Protein AF-A0A8B8J747-F1 (afdb_monomer)

InterPro domains:
  IPR001841 Zinc finger, RING-type [PF13639] (124-167)
  IPR001841 Zinc finger, RING-type [PS50089] (125-168)
  IPR001841 Zinc finger, RING-type [SM00184] (125-167)
  IPR008913 Zinc finger, CHY-type [PS51266] (12-87)
  IPR013083 Zinc finger, RING/FYVE/PHD-type [G3DSA:3.30.40.10] (110-198)
  IPR017921 Zinc finger, CTCHY-type [PS51270] (60-124)
  IPR037275 Zinc finger, CTCHY-type superfamily [SSF161245] (61-118)
  IPR039512 RCHY1, zinc-ribbon [PF14599] (173-230)

Structure (mmCIF, N/CA/C/O backbone):
data_AF-A0A8B8J747-F1
#
_entry.id   AF-A0A8B8J747-F1
#
loop_
_atom_site.group_PDB
_atom_site.id
_atom_site.type_symbol
_atom_site.label_atom_id
_atom_site.label_alt_id
_atom_site.label_comp_id
_atom_site.label_asym_id
_atom_site.label_entity_id
_atom_site.label_seq_id
_atom_site.pdbx_PDB_ins_code
_atom_site.Cartn_x
_atom_site.Cartn_y
_atom_site.Cartn_z
_atom_site.occupancy
_atom_site.B_iso_or_equiv
_atom_site.auth_seq_id
_atom_site.auth_comp_id
_atom_site.auth_asym_id
_atom_site.auth_atom_id
_atom_site.pdbx_PDB_model_num
ATOM 1 N N . MET A 1 1 ? 5.519 -61.051 23.633 1.00 41.22 1 MET A N 1
ATOM 2 C CA . MET A 1 1 ? 4.384 -60.714 22.748 1.00 41.22 1 MET A CA 1
ATOM 3 C C . MET A 1 1 ? 3.162 -60.606 23.636 1.00 41.22 1 MET A C 1
ATOM 5 O O . MET A 1 1 ? 2.475 -61.593 23.843 1.00 41.22 1 MET A O 1
ATOM 9 N N . GLU A 1 2 ? 2.974 -59.443 24.250 1.00 31.00 2 GLU A N 1
ATOM 10 C CA . GLU A 1 2 ? 1.819 -59.172 25.105 1.00 31.00 2 GLU A CA 1
ATOM 11 C C . GLU A 1 2 ? 0.837 -58.297 24.330 1.00 31.00 2 GLU A C 1
ATOM 13 O O . GLU A 1 2 ? 1.184 -57.250 23.778 1.00 31.00 2 GLU A O 1
ATOM 18 N N . SER A 1 3 ? -0.382 -58.812 24.234 1.00 34.06 3 SER A N 1
ATOM 19 C CA . SER A 1 3 ? -1.549 -58.236 23.587 1.00 34.06 3 SER A CA 1
ATOM 20 C C . SER A 1 3 ? -1.959 -56.934 24.275 1.00 34.06 3 SER A C 1
ATOM 22 O O . SER A 1 3 ? -2.553 -56.944 25.351 1.00 34.06 3 SER A O 1
ATOM 24 N N . SER A 1 4 ? -1.669 -55.805 23.632 1.00 38.34 4 SER A N 1
ATOM 25 C CA . SER A 1 4 ? -2.255 -54.509 23.973 1.00 38.34 4 SER A CA 1
ATOM 26 C C . SER A 1 4 ? -3.619 -54.401 23.301 1.00 38.34 4 SER A C 1
ATOM 28 O O . SER A 1 4 ? -3.717 -54.050 22.129 1.00 38.34 4 SER A O 1
ATOM 30 N N . GLY A 1 5 ? -4.673 -54.732 24.033 1.00 46.22 5 GLY A N 1
ATOM 31 C CA . GLY A 1 5 ? -6.036 -54.655 23.532 1.00 46.22 5 GLY A CA 1
ATOM 32 C C . GLY A 1 5 ? -7.014 -54.568 24.681 1.00 46.22 5 GLY A C 1
ATOM 33 O O . GLY A 1 5 ? -7.664 -55.556 24.961 1.00 46.22 5 GLY A O 1
ATOM 34 N N . ASP A 1 6 ? -7.032 -53.421 25.366 1.00 49.34 6 ASP A N 1
ATOM 35 C CA . ASP A 1 6 ? -8.206 -52.876 26.062 1.00 49.34 6 ASP A CA 1
ATOM 36 C C . ASP A 1 6 ? -7.851 -51.536 26.720 1.00 49.34 6 ASP A C 1
ATOM 38 O O . ASP A 1 6 ? -7.514 -51.446 27.898 1.00 49.34 6 ASP A O 1
ATOM 42 N N . ASN A 1 7 ? -7.922 -50.444 25.952 1.00 46.81 7 ASN A N 1
ATOM 43 C CA . ASN A 1 7 ? -8.072 -49.114 26.554 1.00 46.81 7 ASN A CA 1
ATOM 44 C C . ASN A 1 7 ? -8.886 -48.148 25.679 1.00 46.81 7 ASN A C 1
ATOM 46 O O . ASN A 1 7 ? -8.596 -46.958 25.567 1.00 46.81 7 ASN A O 1
ATOM 50 N N . ALA A 1 8 ? -9.951 -48.655 25.054 1.00 45.16 8 ALA A N 1
ATOM 51 C CA . ALA A 1 8 ? -10.903 -47.852 24.284 1.00 45.16 8 ALA A CA 1
ATOM 52 C C . ALA A 1 8 ? -11.984 -47.188 25.169 1.00 45.16 8 ALA A C 1
ATOM 54 O O . ALA A 1 8 ? -13.140 -47.075 24.764 1.00 45.16 8 ALA A O 1
ATOM 55 N N . ARG A 1 9 ? -11.644 -46.752 26.395 1.00 48.19 9 ARG A N 1
ATOM 56 C CA . ARG A 1 9 ? -12.591 -46.079 27.316 1.00 48.19 9 ARG A CA 1
ATOM 57 C C . ARG A 1 9 ? -12.056 -44.837 28.045 1.00 48.19 9 ARG A C 1
ATOM 59 O O . ARG A 1 9 ? -12.714 -44.351 28.957 1.00 48.19 9 ARG A O 1
ATOM 66 N N . LEU A 1 10 ? -10.941 -44.244 27.607 1.00 48.09 10 LEU A N 1
ATOM 67 C CA . LEU A 1 10 ? -10.400 -43.002 28.202 1.00 48.09 10 LEU A CA 1
ATOM 68 C C . LEU A 1 10 ? -10.418 -41.773 27.265 1.00 48.09 10 LEU A C 1
ATOM 70 O O . LEU A 1 10 ? -9.694 -40.806 27.486 1.00 48.09 10 LEU A O 1
ATOM 74 N N . GLY A 1 11 ? -11.265 -41.773 26.227 1.00 42.94 11 GLY A N 1
ATOM 75 C CA . GLY A 1 11 ? -11.305 -40.706 25.210 1.00 42.94 11 GLY A CA 1
ATOM 76 C C . GLY A 1 11 ? -12.493 -39.732 25.249 1.00 42.94 11 GLY A C 1
ATOM 77 O O . GLY A 1 11 ? -12.445 -38.703 24.578 1.00 42.94 11 GLY A O 1
ATOM 78 N N . PHE A 1 12 ? -13.556 -39.995 26.017 1.00 43.12 12 PHE A N 1
ATOM 79 C CA . PHE A 1 12 ? -14.769 -39.155 26.035 1.00 43.12 12 PHE A CA 1
ATOM 80 C C . PHE A 1 12 ? -14.624 -37.943 26.975 1.00 43.12 12 PHE A C 1
ATOM 82 O O . PHE A 1 12 ? -15.318 -37.811 27.986 1.00 43.12 12 PHE A O 1
ATOM 89 N N . GLY A 1 13 ? -13.691 -37.032 26.685 1.00 46.56 13 GLY A N 1
ATOM 90 C CA . GLY A 1 13 ? -13.547 -35.864 27.557 1.00 46.56 13 GLY A CA 1
ATOM 91 C C . GLY A 1 13 ? -12.418 -34.875 27.316 1.00 46.56 13 GLY A C 1
ATOM 92 O O . GLY A 1 13 ? -12.138 -34.115 28.239 1.00 46.56 13 GLY A O 1
ATOM 93 N N . LYS A 1 14 ? -11.773 -34.813 26.144 1.00 52.28 14 LYS A N 1
ATOM 94 C CA . LYS A 1 14 ? -10.901 -33.662 25.841 1.00 52.28 14 LYS A CA 1
ATOM 95 C C . LYS A 1 14 ? -11.772 -32.427 25.566 1.00 52.28 14 LYS A C 1
ATOM 97 O O . LYS A 1 14 ? -12.368 -32.271 24.508 1.00 52.28 14 LYS A O 1
ATOM 102 N N . MET A 1 15 ? -11.907 -31.619 26.616 1.00 48.44 15 MET A N 1
ATOM 103 C CA . MET A 1 15 ? -12.781 -30.459 26.775 1.00 48.44 15 MET A CA 1
ATOM 104 C C . MET A 1 15 ? -12.374 -29.287 25.870 1.00 48.44 15 MET A C 1
ATOM 106 O O . MET A 1 15 ? -11.385 -28.619 26.144 1.00 48.44 15 MET A O 1
ATOM 110 N N . GLY A 1 16 ? -13.195 -28.980 24.863 1.00 55.09 16 GLY A N 1
ATOM 111 C CA . GLY A 1 16 ? -13.173 -27.693 24.148 1.00 55.09 16 GLY A CA 1
ATOM 112 C C . GLY A 1 16 ? -14.021 -26.593 24.807 1.00 55.09 16 GLY A C 1
ATOM 113 O O . GLY A 1 16 ? -14.178 -25.520 24.237 1.00 55.09 16 GLY A O 1
ATOM 114 N N . TYR A 1 17 ? -14.602 -26.847 25.987 1.00 62.97 17 TYR A N 1
ATOM 115 C CA . TYR A 1 17 ? -15.554 -25.939 26.632 1.00 62.97 17 TYR A CA 1
ATOM 116 C C . TYR A 1 17 ? -15.221 -25.743 28.118 1.00 62.97 17 TYR A C 1
ATOM 118 O O . TYR A 1 17 ? -15.004 -26.707 28.856 1.00 62.97 17 TYR A O 1
ATOM 126 N N . GLY A 1 18 ? -15.142 -24.473 28.523 1.00 72.62 18 GLY A N 1
ATOM 127 C CA . GLY A 1 18 ? -14.720 -23.990 29.839 1.00 72.62 18 GLY A CA 1
ATOM 128 C C . GLY A 1 18 ? -14.146 -22.570 29.737 1.00 72.62 18 GLY A C 1
ATOM 129 O O . GLY A 1 18 ? -14.212 -21.943 28.683 1.00 72.62 18 GLY A O 1
ATOM 130 N N . CYS A 1 19 ? -13.588 -22.051 30.827 1.00 86.44 19 CYS A N 1
ATOM 131 C CA . CYS A 1 19 ? -12.777 -20.827 30.837 1.00 86.44 19 CYS A CA 1
ATOM 132 C C . CYS A 1 19 ? -11.633 -20.982 31.848 1.00 86.44 19 CYS A C 1
ATOM 134 O O . CYS A 1 19 ? -11.619 -21.949 32.613 1.00 86.44 19 CYS A O 1
ATOM 136 N N . ASN A 1 20 ? -10.716 -20.015 31.904 1.00 87.19 20 ASN A N 1
ATOM 137 C CA . ASN A 1 20 ? -9.591 -20.038 32.848 1.00 87.19 20 ASN A CA 1
ATOM 138 C C . ASN A 1 20 ? -10.037 -20.009 34.323 1.00 87.19 20 ASN A C 1
ATOM 140 O O . ASN A 1 20 ? -9.296 -20.447 35.195 1.00 87.19 20 ASN A O 1
ATOM 144 N N . HIS A 1 21 ? -11.264 -19.562 34.604 1.00 87.50 21 HIS A N 1
ATOM 145 C CA . HIS A 1 21 ? -11.833 -19.550 35.953 1.00 87.50 21 HIS A CA 1
ATOM 146 C C . HIS A 1 21 ? -12.385 -20.903 36.393 1.00 87.50 21 HIS A C 1
ATOM 148 O O . HIS A 1 21 ? -12.254 -21.292 37.550 1.00 87.50 21 HIS A O 1
ATOM 154 N N . TYR A 1 22 ? -13.073 -21.601 35.486 1.00 87.06 22 TYR A N 1
ATOM 155 C CA . TYR A 1 22 ? -13.778 -22.833 35.808 1.00 87.06 22 TYR A CA 1
ATOM 156 C C . TYR A 1 22 ? -13.850 -23.771 34.604 1.00 87.06 22 TYR A C 1
ATOM 158 O O . TYR A 1 22 ? -14.257 -23.388 33.503 1.00 87.06 22 TYR A O 1
ATOM 166 N N . ARG A 1 23 ? -13.570 -25.049 34.860 1.00 85.06 23 ARG A N 1
ATOM 167 C CA . ARG A 1 23 ? -13.729 -26.146 33.902 1.00 85.06 23 ARG A CA 1
ATOM 168 C C . ARG A 1 23 ? -15.158 -26.690 33.964 1.00 85.06 23 ARG A C 1
ATOM 170 O O . ARG A 1 23 ? -15.461 -27.552 34.781 1.00 85.06 23 ARG A O 1
ATOM 177 N N . ARG A 1 24 ? -16.048 -26.156 33.123 1.00 81.81 24 ARG A N 1
ATOM 178 C CA . ARG A 1 24 ? -17.482 -26.505 33.070 1.00 81.81 24 ARG A CA 1
ATOM 179 C C . ARG A 1 24 ? -17.906 -26.788 31.632 1.00 81.81 24 ARG A C 1
ATOM 181 O O . ARG A 1 24 ? -17.380 -26.170 30.715 1.00 81.81 24 ARG A O 1
ATOM 188 N N . ARG A 1 25 ? -18.907 -27.653 31.444 1.00 83.19 25 ARG A N 1
ATOM 189 C CA . ARG A 1 25 ? -19.496 -27.963 30.124 1.00 83.19 25 ARG A CA 1
ATOM 190 C C . ARG A 1 25 ? -20.770 -27.162 29.810 1.00 83.19 25 ARG A C 1
ATOM 192 O O . ARG A 1 25 ? -21.440 -27.451 28.829 1.00 83.19 25 ARG A O 1
ATOM 199 N N . CYS A 1 26 ? -21.112 -26.171 30.632 1.00 82.69 26 CYS A N 1
ATOM 200 C CA . CYS A 1 26 ? -22.270 -25.301 30.440 1.00 82.69 26 CYS A CA 1
ATOM 201 C C . CYS A 1 26 ? -21.865 -23.824 30.523 1.00 82.69 26 CYS A C 1
ATOM 203 O O . CYS A 1 26 ? -20.910 -23.469 31.218 1.00 82.69 26 CYS A O 1
ATOM 205 N N . LYS A 1 27 ? -22.605 -22.971 29.809 1.00 89.94 27 LYS A N 1
ATOM 206 C CA . LYS A 1 27 ? -22.570 -21.514 29.968 1.00 89.94 27 LYS A CA 1
ATOM 207 C C . LYS A 1 27 ? -23.713 -21.095 30.895 1.00 89.94 27 LYS A C 1
ATOM 209 O O . LYS A 1 27 ? -24.731 -21.780 30.966 1.00 89.94 27 LYS A O 1
ATOM 214 N N . ILE A 1 28 ? -23.543 -19.988 31.603 1.00 91.31 28 ILE A N 1
ATOM 215 C CA . ILE A 1 28 ? -24.584 -19.393 32.442 1.00 91.31 28 ILE A CA 1
ATOM 216 C C . ILE A 1 28 ? -25.263 -18.253 31.685 1.00 91.31 28 ILE A C 1
ATOM 218 O O . ILE A 1 28 ? -24.607 -17.549 30.919 1.00 91.31 28 ILE A O 1
ATOM 222 N N . ARG A 1 29 ? -26.556 -18.047 31.930 1.00 93.12 29 ARG A N 1
ATOM 223 C CA . ARG A 1 29 ? -27.262 -16.829 31.528 1.00 93.12 29 ARG A CA 1
ATOM 224 C C . ARG A 1 29 ? -27.218 -15.853 32.697 1.00 93.12 29 ARG A C 1
ATOM 226 O O . ARG A 1 29 ? -27.670 -16.199 33.787 1.00 93.12 29 ARG A O 1
ATOM 233 N N . ALA A 1 30 ? -26.611 -14.689 32.507 1.00 89.81 30 ALA A N 1
ATOM 234 C CA . ALA A 1 30 ? -26.467 -13.700 33.566 1.00 89.81 30 ALA A CA 1
ATOM 235 C C . ALA A 1 30 ? -27.828 -13.031 33.843 1.00 89.81 30 ALA A C 1
ATOM 237 O O . ALA A 1 30 ? -28.401 -12.458 32.920 1.00 89.81 30 ALA A O 1
ATOM 238 N N . PRO A 1 31 ? -28.366 -13.062 35.078 1.00 88.56 31 PRO A N 1
ATOM 239 C CA . PRO A 1 31 ? -29.691 -12.501 35.363 1.00 88.56 31 PRO A CA 1
ATOM 240 C C . PRO A 1 31 ? -29.797 -10.985 35.150 1.00 88.56 31 PRO A C 1
ATOM 242 O O . PRO A 1 31 ? -30.880 -10.479 34.892 1.00 88.56 31 PRO A O 1
ATOM 245 N N . CYS A 1 32 ? -28.684 -10.257 35.266 1.00 82.88 32 CYS A N 1
ATOM 246 C CA . CYS A 1 32 ? -28.645 -8.796 35.173 1.00 82.88 32 CYS A CA 1
ATOM 247 C C . CYS A 1 32 ? -28.778 -8.252 33.743 1.00 82.88 32 CYS A C 1
ATOM 249 O O . CYS A 1 32 ? -29.327 -7.172 33.563 1.00 82.88 32 CYS A O 1
ATOM 251 N N . CYS A 1 33 ? -28.276 -8.969 32.737 1.00 84.94 33 CYS A N 1
ATOM 252 C CA . CYS A 1 33 ? -28.269 -8.527 31.334 1.00 84.94 33 CYS A CA 1
ATOM 253 C C . CYS A 1 33 ? -28.855 -9.563 30.369 1.00 84.94 33 CYS A C 1
ATOM 255 O O . CYS A 1 33 ? -29.003 -9.288 29.186 1.00 84.94 33 CYS A O 1
ATOM 257 N N . ASN A 1 34 ? -29.213 -10.748 30.871 1.00 87.00 34 ASN A N 1
ATOM 258 C CA . ASN A 1 34 ? -29.811 -11.853 30.124 1.00 87.00 34 ASN A CA 1
ATOM 259 C C . ASN A 1 34 ? -28.901 -12.501 29.056 1.00 87.00 34 ASN A C 1
ATOM 261 O O . ASN A 1 34 ? -29.354 -13.388 28.325 1.00 87.00 34 ASN A O 1
ATOM 265 N N . GLU A 1 35 ? -27.628 -12.100 29.018 1.00 89.06 35 GLU A N 1
ATOM 266 C CA . GLU A 1 35 ? -26.575 -12.568 28.110 1.00 89.06 35 GLU A CA 1
ATOM 267 C C . GLU A 1 35 ? -25.896 -13.863 28.598 1.00 89.06 35 GLU A C 1
ATOM 269 O O . GLU A 1 35 ? -25.944 -14.214 29.783 1.00 89.06 35 GLU A O 1
ATOM 274 N N . ILE A 1 36 ? -25.246 -14.597 27.684 1.00 91.69 36 ILE A N 1
ATOM 275 C CA . ILE A 1 36 ? -24.681 -15.934 27.949 1.00 91.69 36 ILE A CA 1
ATOM 276 C C . ILE A 1 36 ? -23.151 -15.891 28.094 1.00 91.69 36 ILE A C 1
ATOM 278 O O . ILE A 1 36 ? -22.433 -15.604 27.139 1.00 91.69 36 ILE A O 1
ATOM 282 N N . PHE A 1 37 ? -22.634 -16.319 29.251 1.00 90.31 37 PHE A N 1
ATOM 283 C CA . PHE A 1 37 ? -21.198 -16.315 29.568 1.00 90.31 37 PHE A CA 1
ATOM 284 C C . PHE A 1 37 ? -20.680 -17.674 30.057 1.00 90.31 37 PHE A C 1
ATOM 286 O O . PHE A 1 37 ? -21.430 -18.439 30.661 1.00 90.31 37 PHE A O 1
ATOM 293 N N . PRO A 1 38 ? -19.381 -17.995 29.886 1.00 92.12 38 PRO A N 1
ATOM 294 C CA . PRO A 1 38 ? -18.797 -19.229 30.426 1.00 92.12 38 PRO A CA 1
ATOM 295 C C . PRO A 1 38 ? -18.916 -19.354 31.955 1.00 92.12 38 PRO A C 1
ATOM 297 O O . PRO A 1 38 ? -19.059 -20.453 32.488 1.00 92.12 38 PRO A O 1
ATOM 300 N N . CYS A 1 39 ? -18.849 -18.232 32.677 1.00 91.69 39 CYS A N 1
ATOM 301 C CA . CYS A 1 39 ? -19.064 -18.165 34.120 1.00 91.69 39 CYS A CA 1
ATOM 302 C C . CYS A 1 39 ? -19.322 -16.724 34.585 1.00 91.69 39 CYS A C 1
ATOM 304 O O . CYS A 1 39 ? -19.193 -15.783 33.803 1.00 91.69 39 CYS A O 1
ATOM 306 N N . ARG A 1 40 ? -19.614 -16.547 35.882 1.00 89.94 40 ARG A N 1
ATOM 307 C CA . ARG A 1 40 ? -19.852 -15.224 36.488 1.00 89.94 40 ARG A CA 1
ATOM 308 C C . ARG A 1 40 ? -18.633 -14.295 36.439 1.00 89.94 40 ARG A C 1
ATOM 310 O O . ARG A 1 40 ? -18.802 -13.090 36.356 1.00 89.94 40 ARG A O 1
ATOM 317 N N . LEU A 1 41 ? -17.417 -14.847 36.508 1.00 89.06 41 LEU A N 1
ATOM 318 C CA . LEU A 1 41 ? -16.187 -14.051 36.475 1.00 89.06 41 LEU A CA 1
ATOM 319 C C . LEU A 1 41 ? -15.937 -13.525 35.060 1.00 89.06 41 LEU A C 1
ATOM 321 O O . LEU A 1 41 ? -15.750 -12.331 34.896 1.00 89.06 41 LEU A O 1
ATOM 325 N N . CYS A 1 42 ? -16.105 -14.374 34.040 1.00 87.94 42 CYS A N 1
ATOM 326 C CA . CYS A 1 42 ? -16.077 -13.941 32.641 1.00 87.94 42 CYS A CA 1
ATOM 327 C C . CYS A 1 42 ? -17.168 -12.908 32.322 1.00 87.94 42 CYS A C 1
ATOM 329 O O . CYS A 1 42 ? -16.909 -11.983 31.562 1.00 87.94 42 CYS A O 1
ATOM 331 N N . HIS A 1 43 ? -18.372 -13.051 32.897 1.00 87.88 43 HIS A N 1
ATOM 332 C CA . HIS A 1 43 ? -19.405 -12.015 32.810 1.00 87.88 43 HIS A CA 1
ATOM 333 C C . HIS A 1 43 ? -18.874 -10.696 33.380 1.00 87.88 43 HIS A C 1
ATOM 335 O O . HIS A 1 43 ? -18.791 -9.717 32.650 1.00 87.88 43 HIS A O 1
ATOM 341 N N . ASN A 1 44 ? -18.425 -10.688 34.636 1.00 83.56 44 ASN A N 1
ATOM 342 C CA . ASN A 1 44 ? -17.958 -9.467 35.291 1.00 83.56 44 ASN A CA 1
ATOM 343 C C . ASN A 1 44 ? -16.783 -8.812 34.553 1.00 83.56 44 ASN A C 1
ATOM 345 O O . ASN A 1 44 ? -16.777 -7.601 34.392 1.00 83.56 44 ASN A O 1
ATOM 349 N N . GLU A 1 45 ? -15.821 -9.592 34.064 1.00 82.94 45 GLU A N 1
ATOM 350 C CA . GLU A 1 45 ? -14.703 -9.087 33.256 1.00 82.94 45 GLU A CA 1
ATOM 351 C C . GLU A 1 45 ? -15.163 -8.450 31.945 1.00 82.94 45 GLU A C 1
ATOM 353 O O . GLU A 1 45 ? -14.575 -7.472 31.488 1.00 82.94 45 GLU A O 1
ATOM 358 N N . SER A 1 46 ? -16.204 -9.004 31.321 1.00 75.56 46 SER A N 1
ATOM 359 C CA . SER A 1 46 ? -16.767 -8.445 30.093 1.00 75.56 46 SER A CA 1
ATOM 360 C C . SER A 1 46 ? -17.611 -7.195 30.346 1.00 75.56 46 SER A C 1
ATOM 362 O O . SER A 1 46 ? -17.572 -6.276 29.536 1.00 75.56 46 SER A O 1
ATOM 364 N N . THR A 1 47 ? -18.326 -7.129 31.474 1.00 73.06 47 THR A N 1
ATOM 365 C CA . THR A 1 47 ? -19.233 -6.023 31.813 1.00 73.06 47 THR A CA 1
ATOM 366 C C . THR A 1 47 ? -18.566 -4.901 32.599 1.00 73.06 47 THR A C 1
ATOM 368 O O . THR A 1 47 ? -19.134 -3.822 32.708 1.00 73.06 47 THR A O 1
ATOM 371 N N . ALA A 1 48 ? -17.375 -5.128 33.157 1.00 72.94 48 ALA A N 1
ATOM 372 C CA . ALA A 1 48 ? -16.590 -4.085 33.819 1.00 72.94 48 ALA A CA 1
ATOM 373 C C . ALA A 1 48 ? -16.005 -3.065 32.827 1.00 72.94 48 ALA A C 1
ATOM 375 O O . ALA A 1 48 ? -15.524 -2.014 33.240 1.00 72.94 48 ALA A O 1
ATOM 376 N N . VAL A 1 49 ? -16.027 -3.371 31.527 1.00 83.69 49 VAL A N 1
ATOM 377 C CA . VAL A 1 49 ? -15.520 -2.487 30.478 1.00 83.69 49 VAL A CA 1
ATOM 378 C C . VAL A 1 49 ? -16.673 -1.629 29.966 1.00 83.69 49 VAL A C 1
ATOM 380 O O . VAL A 1 49 ? -17.542 -2.109 29.242 1.00 83.69 49 VAL A O 1
ATOM 383 N N . ALA A 1 50 ? -16.673 -0.355 30.339 1.00 86.81 50 ALA A N 1
ATOM 384 C CA . ALA A 1 50 ? -17.656 0.628 29.909 1.00 86.81 50 ALA A CA 1
ATOM 385 C C . ALA A 1 50 ? -16.999 2.007 29.813 1.00 86.81 50 ALA A C 1
ATOM 387 O O . ALA A 1 50 ? -16.055 2.296 30.545 1.00 86.81 50 ALA A O 1
ATOM 388 N N . GLN A 1 51 ? -17.530 2.871 28.944 1.00 91.88 51 GLN A N 1
ATOM 389 C CA . GLN A 1 51 ? -17.059 4.253 28.814 1.00 91.88 51 GLN A CA 1
ATOM 390 C C . GLN A 1 51 ? -17.228 5.046 30.114 1.00 91.88 51 GLN A C 1
ATOM 392 O O . GLN A 1 51 ? -16.373 5.848 30.465 1.00 91.88 51 GLN A O 1
ATOM 397 N N . VAL A 1 52 ? -18.320 4.811 30.839 1.00 90.88 52 VAL A N 1
ATOM 398 C CA . VAL A 1 52 ? -18.619 5.485 32.103 1.00 90.88 52 VAL A CA 1
ATOM 399 C C . VAL A 1 52 ? -18.629 4.454 33.222 1.00 90.88 52 VAL A C 1
ATOM 401 O O . VAL A 1 52 ? -19.294 3.422 33.124 1.00 90.88 52 VAL A O 1
ATOM 404 N N . CYS A 1 53 ? -17.895 4.735 34.297 1.00 86.56 53 CYS A N 1
ATOM 405 C CA . CYS A 1 53 ? -17.845 3.868 35.466 1.00 86.56 53 CYS A CA 1
ATOM 406 C C . CYS A 1 53 ? -19.217 3.809 36.150 1.00 86.56 53 CYS A C 1
ATOM 408 O O . CYS A 1 53 ? -19.726 4.826 36.615 1.00 86.56 53 CYS A O 1
ATOM 410 N N . SER A 1 54 ? -19.791 2.615 36.299 1.00 84.69 54 SER A N 1
ATOM 411 C CA . SER A 1 54 ? -21.099 2.436 36.945 1.00 84.69 54 SER A CA 1
ATOM 412 C C . SER A 1 54 ? -21.100 2.732 38.450 1.00 84.69 54 SER A C 1
ATOM 414 O O . SER A 1 54 ? -22.165 2.923 39.024 1.00 84.69 54 SER A O 1
ATOM 416 N N . ASN A 1 55 ? -19.929 2.739 39.100 1.00 82.62 55 ASN A N 1
ATOM 417 C CA . ASN A 1 55 ? -19.803 2.999 40.537 1.00 82.62 55 ASN A CA 1
ATOM 418 C C . ASN A 1 55 ? -19.660 4.495 40.865 1.00 82.62 55 ASN A C 1
ATOM 420 O O . ASN A 1 55 ? -20.269 4.971 41.814 1.00 82.62 55 ASN A O 1
ATOM 424 N N . CYS A 1 56 ? -18.848 5.239 40.103 1.00 90.88 56 CYS A N 1
ATOM 425 C CA . CYS A 1 56 ? -18.553 6.650 40.392 1.00 90.88 56 CYS A CA 1
ATOM 426 C C . CYS A 1 56 ? -18.978 7.637 39.294 1.00 90.88 56 CYS A C 1
ATOM 428 O O . CYS A 1 56 ? -18.795 8.836 39.467 1.00 90.88 56 CYS A O 1
ATOM 430 N N . GLY A 1 57 ? -19.514 7.168 38.164 1.00 88.19 57 GLY A N 1
ATOM 431 C CA . GLY A 1 57 ? -19.984 8.022 37.068 1.00 88.19 57 GLY A CA 1
ATOM 432 C C . GLY A 1 57 ? -18.882 8.707 36.253 1.00 88.19 57 GLY A C 1
ATOM 433 O O . GLY A 1 57 ? -19.190 9.491 35.360 1.00 88.19 57 GLY A O 1
ATOM 434 N N . VAL A 1 58 ? -17.605 8.428 36.531 1.00 92.06 58 VAL A N 1
ATOM 435 C CA . VAL A 1 58 ? -16.475 9.011 35.792 1.00 92.06 58 VAL A CA 1
ATOM 436 C C . VAL A 1 58 ? -16.456 8.486 34.355 1.00 92.06 58 VAL A C 1
ATOM 438 O O . VAL A 1 58 ? -16.535 7.275 34.135 1.00 92.06 58 VAL A O 1
ATOM 441 N N . ASN A 1 59 ? -16.333 9.402 33.393 1.00 92.75 59 ASN A N 1
ATOM 442 C CA . ASN A 1 59 ? -16.080 9.088 31.990 1.00 92.75 59 ASN A CA 1
ATOM 443 C C . ASN A 1 59 ? -14.593 8.736 31.808 1.00 92.75 59 ASN A C 1
ATOM 445 O O . ASN A 1 59 ? -13.731 9.555 32.114 1.00 92.75 59 ASN A O 1
ATOM 449 N N . MET A 1 60 ? -14.312 7.517 31.349 1.00 93.19 60 MET A N 1
ATOM 450 C CA . MET A 1 60 ? -12.964 6.971 31.156 1.00 93.19 60 MET A CA 1
ATOM 451 C C . MET A 1 60 ? -12.330 7.369 29.817 1.00 93.19 60 MET A C 1
ATOM 453 O O . MET A 1 60 ? -11.158 7.077 29.597 1.00 93.19 60 MET A O 1
ATOM 457 N N . GLY A 1 61 ? -13.101 7.961 28.904 1.00 93.69 61 GLY A N 1
ATOM 458 C CA . GLY A 1 61 ? -12.614 8.396 27.600 1.00 93.69 61 GLY A CA 1
ATOM 459 C C . GLY A 1 61 ? -13.726 9.027 26.775 1.00 93.69 61 GLY A C 1
ATOM 460 O O . GLY A 1 61 ? -14.795 8.433 26.622 1.00 93.69 61 GLY A O 1
ATOM 461 N N . GLN A 1 62 ? -13.492 10.206 26.202 1.00 95.25 62 GLN A N 1
ATOM 462 C CA . GLN A 1 62 ? -14.458 10.833 25.283 1.00 95.25 62 GLN A CA 1
ATOM 463 C C . GLN A 1 62 ? -14.800 9.928 24.086 1.00 95.25 62 GLN A C 1
ATOM 465 O O . GLN A 1 62 ? -15.963 9.825 23.691 1.00 95.25 62 GLN A O 1
ATOM 470 N N . TYR A 1 63 ? -13.807 9.209 23.561 1.00 95.06 63 TYR A N 1
ATOM 471 C CA . TYR A 1 63 ? -13.979 8.092 22.643 1.00 95.06 63 TYR A CA 1
ATOM 472 C C . TYR A 1 63 ? -13.794 6.762 23.379 1.00 95.06 63 TYR A C 1
ATOM 474 O O . TYR A 1 63 ? -12.789 6.532 24.054 1.00 95.06 63 TYR A O 1
ATOM 482 N N . PHE A 1 64 ? -14.739 5.843 23.180 1.00 95.50 64 PHE A N 1
ATOM 483 C CA . PHE A 1 64 ? -14.652 4.472 23.664 1.00 95.50 64 PHE A CA 1
ATOM 484 C C . PHE A 1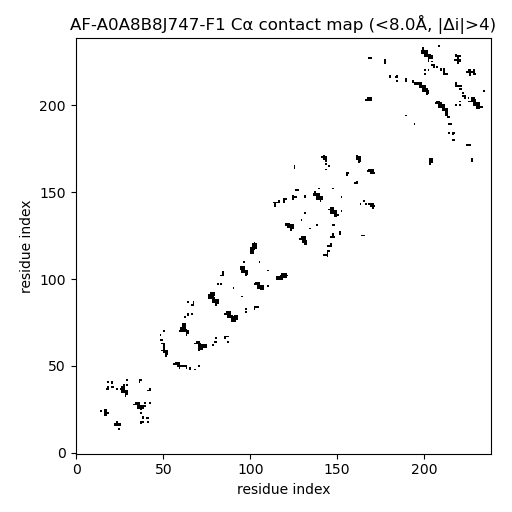 64 ? -14.993 3.483 22.554 1.00 95.50 64 PHE A C 1
ATOM 486 O O . PHE A 1 64 ? -16.051 3.552 21.928 1.00 95.50 64 PHE A O 1
ATOM 493 N N . CYS A 1 65 ? -14.115 2.504 22.347 1.00 94.56 65 CYS A N 1
ATOM 494 C CA . CYS A 1 65 ? -14.400 1.357 21.499 1.00 94.56 65 CYS A CA 1
ATOM 495 C C . CYS A 1 65 ? -14.609 0.108 22.355 1.00 94.56 65 CYS A C 1
ATOM 497 O O . CYS A 1 65 ? -13.645 -0.458 22.868 1.00 94.56 65 CYS A O 1
ATOM 499 N N . GLY A 1 66 ? -15.850 -0.380 22.436 1.00 90.50 66 GLY A N 1
ATOM 500 C CA . GLY A 1 66 ? -16.178 -1.605 23.175 1.00 90.50 66 GLY A CA 1
ATOM 501 C C . GLY A 1 66 ? -15.577 -2.884 22.583 1.00 90.50 66 GLY A C 1
ATOM 502 O O . GLY A 1 66 ? -15.282 -3.818 23.323 1.00 90.50 66 GLY A O 1
ATOM 503 N N . VAL A 1 67 ? -15.331 -2.914 21.267 1.00 90.88 67 VAL A N 1
ATOM 504 C CA . VAL A 1 67 ? -14.715 -4.070 20.590 1.00 90.88 67 VAL A CA 1
ATOM 505 C C . VAL A 1 67 ? -13.232 -4.180 20.950 1.00 90.88 67 VAL A C 1
ATOM 507 O O . VAL A 1 67 ? -12.774 -5.237 21.373 1.00 90.88 67 VAL A O 1
ATOM 510 N N . CYS A 1 68 ? -12.487 -3.077 20.832 1.00 92.00 68 CYS A N 1
ATOM 511 C CA . CYS A 1 68 ? -11.056 -3.033 21.150 1.00 92.00 68 CYS A CA 1
ATOM 512 C C . CYS A 1 68 ? -10.766 -2.789 22.638 1.00 92.00 68 CYS A C 1
ATOM 514 O O . CYS A 1 68 ? -9.611 -2.878 23.040 1.00 92.00 68 CYS A O 1
ATOM 516 N N . LYS A 1 69 ? -11.787 -2.456 23.440 1.00 91.94 69 LYS A N 1
ATOM 517 C CA . LYS A 1 69 ? -11.658 -2.013 24.840 1.00 91.94 69 LYS A CA 1
ATOM 518 C C . LYS A 1 69 ? -10.692 -0.828 24.981 1.00 91.94 69 LYS A C 1
ATOM 520 O O . LYS A 1 69 ? -9.857 -0.796 25.880 1.00 91.94 69 LYS A O 1
ATOM 525 N N . PHE A 1 70 ? -10.792 0.114 24.046 1.00 91.94 70 PHE A N 1
ATOM 526 C CA . PHE A 1 70 ? -9.889 1.255 23.909 1.00 91.94 70 PHE A CA 1
ATOM 527 C C . PHE A 1 70 ? -10.583 2.548 24.335 1.00 91.94 70 PHE A C 1
ATOM 529 O O . PHE A 1 70 ? -11.743 2.758 23.975 1.00 91.94 70 PHE A O 1
ATOM 536 N N . TYR A 1 71 ? -9.854 3.395 25.059 1.00 94.88 71 TYR A N 1
ATOM 537 C CA . TYR A 1 71 ? -10.301 4.688 25.573 1.00 94.88 71 TYR A CA 1
ATOM 538 C C . TYR A 1 71 ? -9.333 5.773 25.089 1.00 94.88 71 TYR A C 1
ATOM 540 O O . TYR A 1 71 ? -8.121 5.560 25.119 1.00 94.88 71 TYR A O 1
ATOM 548 N N . ASP A 1 72 ? -9.855 6.912 24.641 1.00 94.75 72 ASP A N 1
ATOM 549 C CA . ASP A 1 72 ? -9.068 8.088 24.247 1.00 94.75 72 ASP A CA 1
ATOM 550 C C . ASP A 1 72 ? -9.898 9.347 24.514 1.00 94.75 72 ASP A C 1
ATOM 552 O O . ASP A 1 72 ? -11.091 9.375 24.217 1.00 94.75 72 ASP A O 1
ATOM 556 N N . ASP A 1 73 ? -9.289 10.382 25.082 1.00 96.00 73 ASP A N 1
ATOM 557 C CA . ASP A 1 73 ? -9.969 11.654 25.353 1.00 96.00 73 ASP A CA 1
ATOM 558 C C . ASP A 1 73 ? -9.897 12.629 24.174 1.00 96.00 73 ASP A C 1
ATOM 560 O O . ASP A 1 73 ? -10.714 13.544 24.068 1.00 96.00 73 ASP A O 1
ATOM 564 N N . ASP A 1 74 ? -8.947 12.428 23.261 1.00 95.88 74 ASP A N 1
ATOM 565 C CA . ASP A 1 74 ? -8.726 13.315 22.125 1.00 95.88 74 ASP A CA 1
ATOM 566 C C . ASP A 1 74 ? -9.628 12.934 20.945 1.00 95.88 74 ASP A C 1
ATOM 568 O O . ASP A 1 74 ? -9.271 12.106 20.110 1.00 95.88 74 ASP A O 1
ATOM 572 N N . ILE A 1 75 ? -10.801 13.556 20.849 1.00 93.31 75 ILE A N 1
ATOM 573 C CA . ILE A 1 75 ? -11.754 13.332 19.750 1.00 93.31 75 ILE A CA 1
ATOM 574 C C . ILE A 1 75 ? -11.346 13.997 18.426 1.00 93.31 75 ILE A C 1
ATOM 576 O O . ILE A 1 75 ? -11.931 13.686 17.383 1.00 93.31 75 ILE A O 1
ATOM 580 N N . GLU A 1 76 ? -10.341 14.880 18.422 1.00 96.06 76 GLU A N 1
ATOM 581 C CA . GLU A 1 76 ? -9.878 15.568 17.207 1.00 96.06 76 GLU A CA 1
ATOM 582 C C . GLU A 1 76 ? -9.188 14.602 16.239 1.00 96.06 76 GLU A C 1
ATOM 584 O O . GLU A 1 76 ? -9.202 14.805 15.025 1.00 96.06 76 GLU A O 1
ATOM 589 N N . LYS A 1 77 ? -8.674 13.477 16.751 1.00 94.25 77 LYS A N 1
ATOM 590 C CA . LYS A 1 77 ? -8.180 12.351 15.941 1.00 94.25 77 LYS A CA 1
ATOM 591 C C . LYS A 1 77 ? -9.279 11.675 15.118 1.00 94.25 77 LYS A C 1
ATOM 593 O O . LYS A 1 77 ? -8.954 10.920 14.199 1.00 94.25 77 LYS A O 1
ATOM 598 N N . ARG A 1 78 ? -10.564 11.899 15.429 1.00 94.94 78 ARG A N 1
ATOM 599 C CA . ARG A 1 78 ? -11.727 11.323 14.725 1.00 94.94 78 ARG A CA 1
ATOM 600 C C . ARG A 1 78 ? -11.623 9.797 14.616 1.00 94.94 78 ARG A C 1
ATOM 602 O O . ARG A 1 78 ? -11.641 9.225 13.522 1.00 94.94 78 ARG A O 1
ATOM 609 N N . GLN A 1 79 ? -11.433 9.136 15.754 1.00 95.81 79 GLN A N 1
ATOM 610 C CA . GLN A 1 79 ? -11.256 7.691 15.831 1.00 95.81 79 GLN A CA 1
ATOM 611 C C . GLN A 1 79 ? -12.513 6.949 15.373 1.00 95.81 79 GLN A C 1
ATOM 613 O O . GLN A 1 79 ? -13.643 7.391 15.578 1.00 95.81 79 GLN A O 1
ATOM 618 N N . TYR A 1 80 ? -12.322 5.777 14.778 1.00 95.31 80 TYR A N 1
ATOM 619 C CA . TYR A 1 80 ? -13.412 4.869 14.451 1.00 95.31 80 TYR A CA 1
ATOM 620 C C . TYR A 1 80 ? -12.933 3.419 14.458 1.00 95.31 80 TYR A C 1
ATOM 622 O O . TYR A 1 80 ? -11.775 3.126 14.162 1.00 95.31 80 TYR A O 1
ATOM 630 N N . HIS A 1 81 ? -13.829 2.484 14.763 1.00 95.06 81 HIS A N 1
ATOM 631 C CA . HIS A 1 81 ? -13.541 1.058 14.646 1.00 95.06 81 HIS A CA 1
ATOM 632 C C . HIS A 1 81 ? -13.847 0.555 13.230 1.00 95.06 81 HIS A C 1
ATOM 634 O O . HIS A 1 81 ? -14.937 0.790 12.698 1.00 95.06 81 HIS A O 1
ATOM 640 N N . CYS A 1 82 ? -12.903 -0.165 12.623 1.00 94.38 82 CYS A N 1
ATOM 641 C CA . CYS A 1 82 ? -13.146 -0.904 11.389 1.00 94.38 82 CYS A CA 1
ATOM 642 C C . CYS A 1 82 ? -13.410 -2.376 11.723 1.00 94.38 82 CYS A C 1
ATOM 644 O O . CYS A 1 82 ? -12.476 -3.090 12.076 1.00 94.38 82 CYS A O 1
ATOM 646 N N . ASN A 1 83 ? -14.657 -2.832 11.564 1.00 93.19 83 ASN A N 1
ATOM 647 C CA . ASN A 1 83 ? -15.055 -4.215 11.872 1.00 93.19 83 ASN A CA 1
ATOM 648 C C . ASN A 1 83 ? -14.279 -5.261 11.056 1.00 93.19 83 ASN A C 1
ATOM 650 O O . ASN A 1 83 ? -14.020 -6.355 11.541 1.00 93.19 83 ASN A O 1
ATOM 654 N N . GLU A 1 84 ? -13.909 -4.927 9.821 1.00 92.00 84 GLU A N 1
ATOM 655 C CA . GLU A 1 84 ? -13.245 -5.854 8.898 1.00 92.00 84 GLU A CA 1
ATOM 656 C C . GLU A 1 84 ? -11.748 -5.993 9.200 1.00 92.00 84 GLU A C 1
ATOM 658 O O . GLU A 1 84 ? -11.182 -7.075 9.063 1.00 92.00 84 GLU A O 1
ATOM 663 N N . CYS A 1 85 ? -11.109 -4.922 9.685 1.00 88.94 85 CYS A N 1
ATOM 664 C CA . CYS A 1 85 ? -9.753 -5.008 10.229 1.00 88.94 85 CYS A CA 1
ATOM 665 C C . CYS A 1 85 ? -9.739 -5.515 11.681 1.00 88.94 85 CYS A C 1
ATOM 667 O O . CYS A 1 85 ? -8.745 -6.078 12.116 1.00 88.94 85 CYS A O 1
ATOM 669 N N . GLY A 1 86 ? -10.799 -5.280 12.457 1.00 90.19 86 GLY A N 1
ATOM 670 C CA . GLY A 1 86 ? -10.846 -5.592 13.888 1.00 90.19 86 GLY A CA 1
ATOM 671 C C . GLY A 1 86 ? -10.040 -4.632 14.774 1.00 90.19 86 GLY A C 1
ATOM 672 O O . GLY A 1 86 ? -9.793 -4.938 15.938 1.00 90.19 86 GLY A O 1
ATOM 673 N N . ILE A 1 87 ? -9.64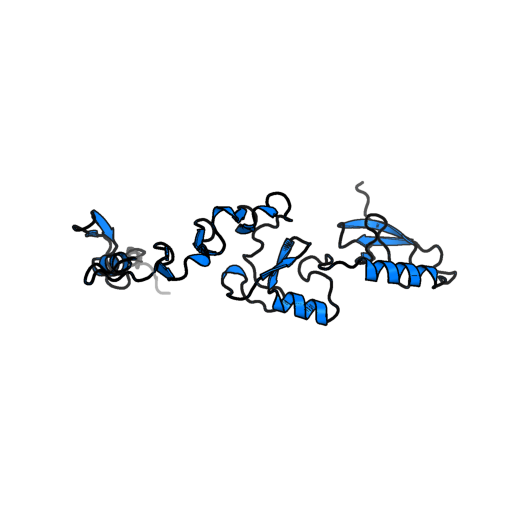4 -3.464 14.255 1.00 90.56 87 ILE A N 1
ATOM 674 C CA . ILE A 1 87 ? -8.853 -2.455 14.981 1.00 90.56 87 ILE A CA 1
ATOM 675 C C . ILE A 1 87 ? -9.449 -1.051 14.838 1.00 90.56 87 ILE A C 1
ATOM 677 O O . ILE A 1 87 ? -10.146 -0.739 13.865 1.00 90.56 87 ILE A O 1
ATOM 681 N N . CYS A 1 88 ? -9.150 -0.185 15.809 1.00 93.81 88 CYS A N 1
ATOM 682 C CA . CYS A 1 88 ? -9.451 1.243 15.714 1.00 93.81 88 CYS A CA 1
ATOM 683 C C . CYS A 1 88 ? -8.480 1.944 14.755 1.00 93.81 88 CYS A C 1
ATOM 685 O O . CYS A 1 88 ? -7.290 1.637 14.707 1.00 93.81 88 CYS A O 1
ATOM 687 N N . ARG A 1 89 ? -8.999 2.900 13.990 1.00 91.19 89 ARG A N 1
ATOM 688 C CA . ARG A 1 89 ? -8.268 3.780 13.074 1.00 91.19 89 ARG A CA 1
ATOM 689 C C . ARG A 1 89 ? -8.595 5.231 13.426 1.00 91.19 89 ARG A C 1
ATOM 691 O O . ARG A 1 89 ? -9.515 5.488 14.199 1.00 91.19 89 ARG A O 1
ATOM 698 N N . ILE A 1 90 ? -7.841 6.165 12.859 1.00 93.12 90 ILE A N 1
ATOM 699 C CA . ILE A 1 90 ? -8.001 7.612 13.062 1.00 93.12 90 ILE A CA 1
ATOM 700 C C . ILE A 1 90 ? -8.268 8.309 11.723 1.00 93.12 90 ILE A C 1
ATOM 702 O O . ILE A 1 90 ? -8.030 7.721 10.667 1.00 93.12 90 ILE A O 1
ATOM 706 N N . GLY A 1 91 ? -8.749 9.551 11.763 1.00 92.62 91 GLY A N 1
ATOM 707 C CA . GLY A 1 91 ? -8.978 10.395 10.588 1.00 92.62 91 GLY A CA 1
ATOM 708 C C . GLY A 1 91 ? -10.412 10.400 10.050 1.00 92.62 91 GLY A C 1
ATOM 709 O O . GLY A 1 91 ? -10.636 10.938 8.973 1.00 92.62 91 GLY A O 1
ATOM 710 N N . GLY A 1 92 ? -11.383 9.851 10.784 1.00 93.50 92 GLY A N 1
ATOM 711 C CA . GLY A 1 92 ? -12.811 9.872 10.445 1.00 93.50 92 GLY A CA 1
ATOM 712 C C . GLY A 1 92 ? -13.226 8.734 9.516 1.00 93.50 92 GLY A C 1
ATOM 713 O O . GLY A 1 92 ? -12.637 8.532 8.458 1.00 93.50 92 GLY A O 1
ATOM 714 N N . LYS A 1 93 ? -14.260 7.974 9.897 1.00 94.12 93 LYS A N 1
ATOM 715 C CA . LYS A 1 93 ? -14.729 6.798 9.139 1.00 94.12 93 LYS A CA 1
ATOM 716 C C . LYS A 1 93 ? -15.095 7.148 7.697 1.00 94.12 93 LYS A C 1
ATOM 718 O O . LYS A 1 93 ? -14.897 6.344 6.796 1.00 94.12 93 LYS A O 1
ATOM 723 N N . GLU A 1 94 ? -15.627 8.342 7.490 1.00 94.38 94 GLU A N 1
ATOM 724 C CA . GLU A 1 94 ? -16.085 8.849 6.205 1.00 94.38 94 GLU A CA 1
ATOM 725 C C . GLU A 1 94 ? -14.969 9.293 5.259 1.00 94.38 94 GLU A C 1
ATOM 727 O O . GLU A 1 94 ? -15.288 9.581 4.118 1.00 94.38 94 GLU A O 1
ATOM 732 N N . ASN A 1 95 ? -13.701 9.327 5.688 1.00 94.31 95 ASN A N 1
ATOM 733 C CA . ASN A 1 95 ? -12.555 9.602 4.804 1.00 94.31 95 ASN A CA 1
ATOM 734 C C . ASN A 1 95 ? -11.850 8.323 4.348 1.00 94.31 95 ASN A C 1
ATOM 736 O O . ASN A 1 95 ? -10.915 8.380 3.551 1.00 94.31 95 ASN A O 1
ATOM 740 N N . PHE A 1 96 ? -12.286 7.161 4.839 1.00 94.50 96 PHE A N 1
ATOM 741 C CA . PHE A 1 96 ? -11.642 5.884 4.571 1.00 94.50 96 PHE A CA 1
ATOM 742 C C . PHE A 1 96 ? -12.633 4.847 4.056 1.00 94.50 96 PHE A C 1
ATOM 744 O O . PHE A 1 96 ? -13.831 4.879 4.328 1.00 94.50 96 PHE A O 1
ATOM 751 N N . PHE A 1 97 ? -12.111 3.872 3.326 1.00 93.81 97 PHE A N 1
ATOM 752 C CA . PHE A 1 97 ? -12.842 2.672 2.956 1.00 93.81 97 PHE A CA 1
ATOM 753 C C . PHE A 1 97 ? -11.967 1.448 3.183 1.00 93.81 97 PHE A C 1
ATOM 755 O O . PHE A 1 97 ? -10.743 1.518 3.067 1.00 93.81 97 PHE A O 1
ATOM 762 N N . HIS A 1 98 ? -12.595 0.323 3.507 1.00 92.06 98 HIS A N 1
ATOM 763 C CA . HIS A 1 98 ? -11.907 -0.957 3.555 1.00 92.06 98 HIS A CA 1
ATOM 764 C C . HIS A 1 98 ? -11.991 -1.635 2.188 1.00 92.06 98 HIS A C 1
ATOM 766 O O . HIS A 1 98 ? -13.063 -1.736 1.589 1.00 92.06 98 HIS A O 1
ATOM 772 N N . CYS A 1 99 ? -10.849 -2.093 1.684 1.00 90.56 99 CYS A N 1
ATOM 773 C CA . CYS A 1 99 ? -10.777 -2.894 0.473 1.00 90.56 99 CYS A CA 1
ATOM 774 C C . CYS A 1 99 ? -10.743 -4.378 0.847 1.00 90.56 99 CYS A C 1
ATOM 776 O O . CYS A 1 99 ? -9.730 -4.839 1.369 1.00 90.56 99 CYS A O 1
ATOM 778 N N . GLN A 1 100 ? -11.811 -5.128 0.536 1.00 89.38 100 GLN A N 1
ATOM 779 C CA . GLN A 1 100 ? -11.914 -6.561 0.872 1.00 89.38 100 GLN A CA 1
ATOM 780 C C . GLN A 1 100 ? -10.758 -7.382 0.304 1.00 89.38 100 GLN A C 1
ATOM 782 O O . GLN A 1 100 ? -10.226 -8.261 0.969 1.00 89.38 100 GLN A O 1
ATOM 787 N N . LYS A 1 101 ? -10.350 -7.077 -0.933 1.00 87.62 101 LYS A N 1
ATOM 788 C CA . LYS A 1 101 ? -9.287 -7.818 -1.613 1.00 87.62 101 LYS A CA 1
ATOM 789 C C . LYS A 1 101 ? -7.918 -7.544 -0.984 1.00 87.62 101 LYS A C 1
ATOM 791 O O . LYS A 1 101 ? -7.158 -8.478 -0.757 1.00 87.62 101 LYS A O 1
ATOM 796 N N . CYS A 1 102 ? -7.608 -6.292 -0.640 1.00 86.44 102 CYS A N 1
ATOM 797 C CA . CYS A 1 102 ? -6.360 -5.977 0.065 1.00 86.44 102 CYS A CA 1
ATOM 798 C C . CYS A 1 102 ? -6.393 -6.372 1.551 1.00 86.44 102 CYS A C 1
ATOM 800 O O . CYS A 1 102 ? -5.339 -6.523 2.169 1.00 86.44 102 CYS A O 1
ATOM 802 N N . GLY A 1 103 ? -7.585 -6.461 2.148 1.00 85.31 103 GLY A N 1
ATOM 803 C CA . GLY A 1 103 ? -7.774 -6.616 3.589 1.00 85.31 103 GLY A CA 1
ATOM 804 C C . GLY A 1 103 ? -7.290 -5.402 4.389 1.00 85.31 103 GLY A C 1
ATOM 805 O O . GLY A 1 103 ? -6.761 -5.570 5.486 1.00 85.31 103 GLY A O 1
ATOM 806 N N . SER A 1 104 ? -7.377 -4.192 3.820 1.00 86.50 104 SER A N 1
ATOM 807 C CA . SER A 1 104 ? -6.788 -2.963 4.382 1.00 86.50 104 SER A CA 1
ATOM 808 C C . SER A 1 104 ? -7.670 -1.728 4.177 1.00 86.50 104 SER A C 1
ATOM 810 O O . SER A 1 104 ? -8.367 -1.610 3.167 1.00 86.50 104 SER A O 1
ATOM 812 N N . CYS A 1 105 ? -7.602 -0.782 5.124 1.00 89.12 105 CYS A N 1
ATOM 813 C CA . CYS A 1 105 ? -8.273 0.520 5.025 1.00 89.12 105 CYS A CA 1
ATOM 814 C C . CYS A 1 105 ? -7.396 1.570 4.335 1.00 89.12 105 CYS A C 1
ATOM 816 O O . CYS A 1 105 ? -6.284 1.833 4.801 1.00 89.12 105 CYS A O 1
ATOM 818 N N . TYR A 1 106 ? -7.946 2.237 3.321 1.00 88.44 106 TYR A N 1
ATOM 819 C CA . TYR A 1 106 ? -7.311 3.311 2.552 1.00 88.44 106 TYR A CA 1
ATOM 820 C C . TYR A 1 106 ? -8.141 4.597 2.581 1.00 88.44 106 TYR A C 1
ATOM 822 O O . TYR A 1 106 ? -9.340 4.539 2.852 1.00 88.44 106 TYR A O 1
ATOM 830 N N . SER A 1 107 ? -7.515 5.744 2.278 1.00 90.62 107 SER A N 1
ATOM 831 C CA . SER A 1 107 ? -8.250 6.993 2.010 1.00 90.62 107 SER A CA 1
ATOM 832 C C . SER A 1 107 ? -9.218 6.786 0.846 1.00 90.62 107 SER A C 1
ATOM 834 O O . SER A 1 107 ? -8.881 6.095 -0.116 1.00 90.62 107 SER A O 1
ATOM 836 N N . ILE A 1 108 ? -10.391 7.414 0.890 1.00 92.56 108 ILE A N 1
ATOM 837 C CA . ILE A 1 108 ? -11.367 7.408 -0.212 1.00 92.56 108 ILE A CA 1
ATOM 838 C C . ILE A 1 108 ? -10.773 7.930 -1.521 1.00 92.56 108 ILE A C 1
ATOM 840 O O . ILE A 1 108 ? -11.194 7.476 -2.583 1.00 92.56 108 ILE A O 1
ATOM 844 N N . ASP A 1 109 ? -9.740 8.771 -1.474 1.00 89.81 109 ASP A N 1
ATOM 845 C CA . ASP A 1 109 ? -9.032 9.234 -2.675 1.00 89.81 109 ASP A CA 1
ATOM 846 C C . ASP A 1 109 ? -8.428 8.087 -3.498 1.00 89.81 109 ASP A C 1
ATOM 848 O O . ASP A 1 109 ? -8.278 8.200 -4.717 1.00 89.81 109 ASP A O 1
ATOM 852 N N . LEU A 1 110 ? -8.091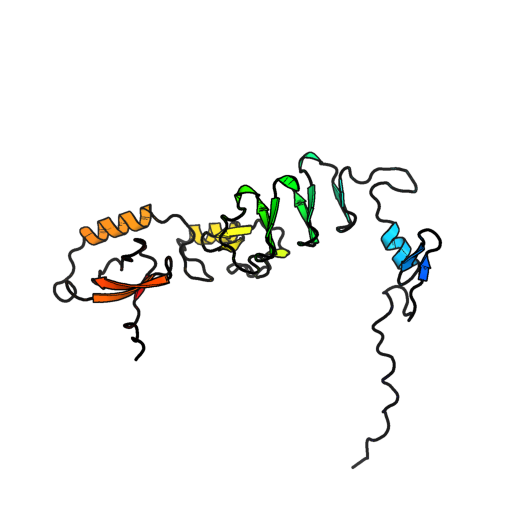 6.977 -2.828 1.00 86.81 110 LEU A N 1
ATOM 853 C CA . LEU A 1 110 ? -7.517 5.763 -3.412 1.00 86.81 110 LEU A CA 1
ATOM 854 C C . LEU A 1 110 ? -8.576 4.742 -3.846 1.00 86.81 110 LEU A C 1
ATOM 856 O O . LEU A 1 110 ? -8.225 3.661 -4.339 1.00 86.81 110 LEU A O 1
ATOM 860 N N . ARG A 1 111 ? -9.866 5.052 -3.671 1.00 87.25 111 ARG A N 1
ATOM 861 C CA . ARG A 1 111 ? -10.953 4.197 -4.146 1.00 87.25 111 ARG A CA 1
ATOM 862 C C . ARG A 1 111 ? -10.819 4.027 -5.656 1.00 87.25 111 ARG A C 1
ATOM 864 O O . ARG A 1 111 ? -10.647 5.002 -6.379 1.00 87.25 111 ARG A O 1
ATOM 871 N N . ASP A 1 112 ? -10.791 2.772 -6.093 1.00 85.81 112 ASP A N 1
ATOM 872 C CA . ASP A 1 112 ? -10.656 2.343 -7.494 1.00 85.81 112 ASP A CA 1
ATOM 873 C C . ASP A 1 112 ? -9.366 2.777 -8.224 1.00 85.81 112 ASP A C 1
ATOM 875 O O . ASP A 1 112 ? -9.175 2.442 -9.389 1.00 85.81 112 ASP A O 1
ATOM 879 N N . LYS A 1 113 ? -8.444 3.470 -7.543 1.00 86.62 113 LYS A N 1
ATOM 880 C CA . LYS A 1 113 ? -7.164 3.937 -8.109 1.00 86.62 113 LYS A CA 1
ATOM 881 C C . LYS A 1 113 ? -5.944 3.190 -7.578 1.00 86.62 113 LYS A C 1
ATOM 883 O O . LYS A 1 113 ? -4.866 3.289 -8.158 1.00 86.62 113 LYS A O 1
ATOM 888 N N . HIS A 1 114 ? -6.075 2.489 -6.455 1.00 85.06 114 HIS A N 1
ATOM 889 C CA . HIS A 1 114 ? -4.954 1.764 -5.865 1.00 85.06 114 HIS A CA 1
ATOM 890 C C . HIS A 1 114 ? -4.651 0.467 -6.623 1.00 85.06 114 HIS A C 1
ATOM 892 O O . HIS A 1 114 ? -5.548 -0.231 -7.098 1.00 85.06 114 HIS A O 1
ATOM 898 N N . VAL A 1 115 ? -3.369 0.104 -6.671 1.00 83.38 115 VAL A N 1
ATOM 899 C CA . VAL A 1 115 ? -2.941 -1.211 -7.155 1.00 83.38 115 VAL A CA 1
ATOM 900 C C . VAL A 1 115 ? -3.349 -2.252 -6.118 1.00 83.38 115 VAL A C 1
ATOM 902 O O . VAL A 1 115 ? -2.751 -2.366 -5.049 1.00 83.38 115 VAL A O 1
ATOM 905 N N . CYS A 1 116 ? -4.423 -2.972 -6.421 1.00 83.31 116 CYS A N 1
ATOM 906 C CA . CYS A 1 116 ? -5.056 -3.897 -5.497 1.00 83.31 116 CYS A CA 1
ATOM 907 C C . CYS A 1 116 ? -4.347 -5.260 -5.497 1.00 83.31 116 CYS A C 1
ATOM 909 O O . CYS A 1 116 ? -4.634 -6.130 -6.329 1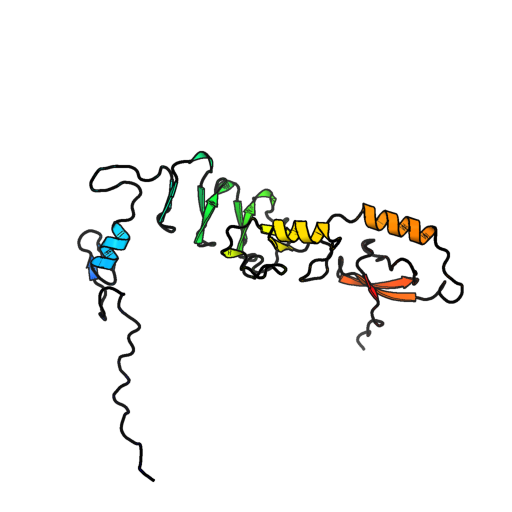.00 83.31 116 CYS A O 1
ATOM 911 N N . VAL A 1 117 ? -3.422 -5.429 -4.552 1.00 81.94 117 VAL A N 1
ATOM 912 C CA . VAL A 1 117 ? -2.728 -6.693 -4.273 1.00 81.94 117 VAL A CA 1
ATOM 913 C C . VAL A 1 117 ? -3.433 -7.396 -3.122 1.00 81.94 117 VAL A C 1
ATOM 915 O O . VAL A 1 117 ? -3.740 -6.781 -2.101 1.00 81.94 117 VAL A O 1
ATOM 918 N N . GLU A 1 118 ? -3.716 -8.683 -3.304 1.00 83.50 118 GLU A N 1
ATOM 919 C CA . GLU A 1 118 ? -4.411 -9.472 -2.295 1.00 83.50 118 GLU A CA 1
ATOM 920 C C . GLU A 1 118 ? -3.617 -9.506 -0.986 1.00 83.50 118 GLU A C 1
ATOM 922 O O . GLU A 1 118 ? -2.410 -9.743 -0.997 1.00 83.50 118 GLU A O 1
ATOM 927 N N . ASN A 1 119 ? -4.300 -9.271 0.140 1.00 77.56 119 ASN A N 1
ATOM 928 C CA . ASN A 1 119 ? -3.709 -9.380 1.476 1.00 77.56 119 ASN A CA 1
ATOM 929 C C . ASN A 1 119 ? -2.413 -8.563 1.660 1.00 77.56 119 ASN A C 1
ATOM 931 O O . ASN A 1 119 ? -1.476 -9.003 2.330 1.00 77.56 119 ASN A O 1
ATOM 935 N N . SER A 1 120 ? -2.370 -7.346 1.107 1.00 78.75 120 SER A N 1
ATOM 936 C CA . SER A 1 120 ? -1.156 -6.524 0.995 1.00 78.75 120 SER A CA 1
ATOM 937 C C . SER A 1 120 ? -0.457 -6.196 2.320 1.00 78.75 120 SER A C 1
ATOM 939 O O . SER A 1 120 ? 0.686 -5.756 2.284 1.00 78.75 120 SER A O 1
ATOM 941 N N . MET A 1 121 ? -1.115 -6.349 3.475 1.00 79.44 121 MET A N 1
ATOM 942 C CA . MET A 1 121 ? -0.504 -6.168 4.804 1.00 79.44 121 MET A CA 1
ATOM 943 C C . MET A 1 121 ? -0.441 -7.448 5.644 1.00 79.44 121 MET A C 1
ATOM 945 O O . MET A 1 121 ? 0.135 -7.435 6.728 1.00 79.44 121 MET A O 1
ATOM 949 N N . ARG A 1 122 ? -0.999 -8.571 5.178 1.00 84.56 122 ARG A N 1
ATOM 950 C CA . ARG A 1 122 ? -0.972 -9.846 5.918 1.00 84.56 122 ARG A CA 1
ATOM 951 C C . ARG A 1 122 ? 0.266 -10.669 5.567 1.00 84.56 122 ARG A C 1
ATOM 953 O O . ARG A 1 122 ? 0.186 -11.862 5.292 1.00 84.56 122 ARG A O 1
ATOM 960 N N . HIS A 1 123 ? 1.419 -10.015 5.566 1.00 86.88 123 HIS A N 1
ATOM 961 C CA . HIS A 1 123 ? 2.714 -10.648 5.372 1.00 86.88 123 HIS A CA 1
ATOM 962 C C . HIS A 1 123 ? 3.795 -9.892 6.149 1.00 86.88 123 HIS A C 1
ATOM 964 O O . HIS A 1 123 ? 3.561 -8.819 6.711 1.00 86.88 123 HIS A O 1
ATOM 970 N N . ASN A 1 124 ? 4.997 -10.457 6.186 1.00 92.62 124 ASN A N 1
ATOM 971 C CA . ASN A 1 124 ? 6.129 -9.837 6.861 1.00 92.62 124 ASN A CA 1
ATOM 972 C C . ASN A 1 124 ? 6.786 -8.796 5.949 1.00 92.62 124 ASN A C 1
ATOM 974 O O . ASN A 1 124 ? 6.820 -8.954 4.726 1.00 92.62 124 ASN A O 1
ATOM 978 N N . CYS A 1 125 ? 7.338 -7.740 6.542 1.00 94.50 125 CYS A N 1
ATOM 979 C CA . CYS A 1 125 ? 8.187 -6.791 5.835 1.00 94.50 125 CYS A CA 1
ATOM 980 C C . CYS A 1 125 ? 9.379 -7.537 5.214 1.00 94.50 125 CYS A C 1
ATOM 982 O O . CYS A 1 125 ? 10.116 -8.213 5.927 1.00 94.50 125 CYS A O 1
ATOM 984 N N . SER A 1 126 ? 9.626 -7.373 3.912 1.00 92.69 126 SER A N 1
ATOM 985 C CA . SER A 1 126 ? 10.701 -8.084 3.196 1.00 92.69 126 SER A CA 1
ATOM 986 C C . SER A 1 126 ? 12.123 -7.678 3.608 1.00 92.69 126 SER A C 1
ATOM 988 O O . SER A 1 126 ? 13.087 -8.237 3.100 1.00 92.69 126 SER A O 1
ATOM 990 N N . ILE A 1 127 ? 12.258 -6.664 4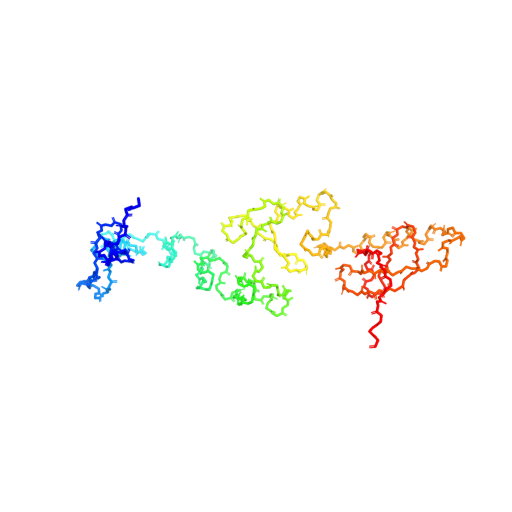.466 1.00 93.62 127 ILE A N 1
ATOM 991 C CA . ILE A 1 127 ? 13.547 -6.123 4.914 1.00 93.62 127 ILE A CA 1
ATOM 992 C C . ILE A 1 127 ? 13.807 -6.511 6.372 1.00 93.62 127 ILE A C 1
ATOM 994 O O . ILE A 1 127 ? 14.831 -7.113 6.671 1.00 93.62 127 ILE A O 1
ATOM 998 N N . CYS A 1 128 ? 12.878 -6.202 7.283 1.00 95.25 128 CYS A N 1
ATOM 999 C CA . CYS A 1 128 ? 13.060 -6.459 8.716 1.00 95.25 128 CYS A CA 1
ATOM 1000 C C . CYS A 1 128 ? 12.310 -7.693 9.240 1.00 95.25 128 CYS A C 1
ATOM 1002 O O . CYS A 1 128 ? 12.381 -7.972 10.432 1.00 95.25 128 CYS A O 1
ATOM 1004 N N . TYR A 1 129 ? 11.563 -8.398 8.384 1.00 93.94 129 TYR A N 1
ATOM 1005 C CA . TYR A 1 129 ? 10.808 -9.623 8.689 1.00 93.94 129 TYR A CA 1
ATOM 1006 C C . TYR A 1 129 ? 9.741 -9.523 9.786 1.00 93.94 129 TYR A C 1
ATOM 1008 O O . TYR A 1 129 ? 9.125 -10.526 10.140 1.00 93.94 129 TYR A O 1
ATOM 1016 N N . GLU A 1 130 ? 9.462 -8.323 10.281 1.00 94.69 130 GLU A N 1
ATOM 1017 C CA . GLU A 1 130 ? 8.368 -8.062 11.210 1.00 94.69 130 GLU A CA 1
ATOM 1018 C C . GLU A 1 130 ? 7.023 -8.095 10.475 1.00 94.69 130 GLU A C 1
ATOM 1020 O O . GLU A 1 130 ? 6.911 -7.636 9.333 1.00 94.69 130 GLU A O 1
ATOM 1025 N N . TYR A 1 131 ? 6.012 -8.666 11.128 1.00 92.31 131 TYR A N 1
ATOM 1026 C CA . TYR A 1 131 ? 4.669 -8.791 10.576 1.00 92.31 131 TYR A CA 1
ATOM 1027 C C . TYR A 1 131 ? 3.999 -7.417 10.465 1.00 92.31 131 TYR A C 1
ATOM 1029 O O . TYR A 1 131 ? 3.905 -6.689 11.451 1.00 92.31 131 TYR A O 1
ATOM 1037 N N . LEU A 1 132 ? 3.552 -7.050 9.259 1.00 90.12 132 LEU A N 1
ATOM 1038 C CA . LEU A 1 132 ? 3.119 -5.679 8.961 1.00 90.12 132 LEU A CA 1
ATOM 1039 C C . LEU A 1 132 ? 1.815 -5.296 9.667 1.00 90.12 132 LEU A C 1
ATOM 1041 O O . LEU A 1 132 ? 1.670 -4.155 10.091 1.00 90.12 132 LEU A O 1
ATOM 1045 N N . PHE A 1 133 ? 0.868 -6.228 9.780 1.00 85.69 133 PHE A N 1
ATOM 1046 C CA . PHE A 1 133 ? -0.465 -5.930 10.309 1.00 85.69 133 PHE A CA 1
ATOM 1047 C C . PHE A 1 133 ? -0.462 -5.604 11.812 1.00 85.69 133 PHE A C 1
ATOM 1049 O O . PHE A 1 133 ? -1.193 -4.711 12.234 1.00 85.69 133 PHE A O 1
ATOM 1056 N N . ASP A 1 134 ? 0.382 -6.280 12.598 1.00 84.44 134 ASP A N 1
ATOM 1057 C CA . ASP A 1 134 ? 0.480 -6.068 14.052 1.00 84.44 134 ASP A CA 1
ATOM 1058 C C . ASP A 1 134 ? 1.546 -5.024 14.432 1.00 84.44 134 ASP A C 1
ATOM 1060 O O . ASP A 1 134 ? 1.670 -4.654 15.603 1.00 84.44 134 ASP A O 1
ATOM 1064 N N . SER A 1 135 ? 2.338 -4.547 13.465 1.00 86.81 135 SER A N 1
ATOM 1065 C CA . SER A 1 135 ? 3.385 -3.566 13.733 1.00 86.81 135 SER A CA 1
ATOM 1066 C C . SER A 1 135 ? 2.800 -2.184 14.020 1.00 86.81 135 SER A C 1
ATOM 1068 O O . SER A 1 135 ? 1.916 -1.689 13.322 1.00 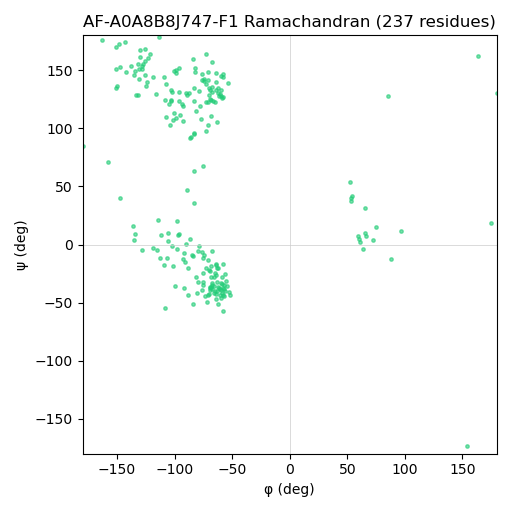86.81 135 SER A O 1
ATOM 1070 N N . LEU A 1 136 ? 3.368 -1.508 15.019 1.00 85.56 136 LEU A N 1
ATOM 1071 C CA . LEU A 1 136 ? 3.099 -0.093 15.290 1.00 85.56 136 LEU A CA 1
ATOM 1072 C C . LEU A 1 136 ? 3.887 0.842 14.357 1.00 85.56 136 LEU A C 1
ATOM 1074 O O . LEU A 1 136 ? 3.721 2.062 14.409 1.00 85.56 136 LEU A O 1
ATOM 1078 N N . LYS A 1 137 ? 4.783 0.296 13.525 1.00 88.81 137 LYS A N 1
ATOM 1079 C CA . LYS A 1 137 ? 5.595 1.080 12.596 1.00 88.81 137 LYS A CA 1
ATOM 1080 C C . LYS A 1 137 ? 4.753 1.522 11.409 1.00 88.81 137 LYS A C 1
ATOM 1082 O O . LYS A 1 137 ? 3.958 0.767 10.859 1.00 88.81 137 LYS A O 1
ATOM 1087 N N . VAL A 1 138 ? 4.989 2.751 10.956 1.00 86.12 138 VAL A N 1
ATOM 1088 C CA . VAL A 1 138 ? 4.315 3.286 9.769 1.00 86.12 138 VAL A CA 1
ATOM 1089 C C . VAL A 1 138 ? 4.672 2.435 8.551 1.00 86.12 138 VAL A C 1
ATOM 1091 O O . VAL A 1 138 ? 5.849 2.207 8.258 1.00 86.12 138 VAL A O 1
ATOM 1094 N N . THR A 1 139 ? 3.651 1.985 7.832 1.00 89.81 139 THR A N 1
ATOM 1095 C CA . THR A 1 139 ? 3.772 1.237 6.581 1.00 89.81 139 THR A CA 1
ATOM 1096 C C . THR A 1 139 ? 3.580 2.149 5.375 1.00 89.81 139 THR A C 1
ATOM 1098 O O . THR A 1 139 ? 2.800 3.098 5.423 1.00 89.81 139 THR A O 1
ATOM 1101 N N . THR A 1 140 ? 4.228 1.815 4.265 1.00 88.62 140 THR A N 1
ATOM 1102 C CA . THR A 1 140 ? 4.046 2.458 2.964 1.00 88.62 140 THR A CA 1
ATOM 1103 C C . THR A 1 140 ? 3.678 1.419 1.911 1.00 88.62 140 THR A C 1
ATOM 1105 O O . THR A 1 140 ? 4.221 0.309 1.903 1.00 88.62 140 THR A O 1
ATOM 1108 N N . VAL A 1 141 ? 2.751 1.780 1.024 1.00 87.75 141 VAL A N 1
ATOM 1109 C CA . VAL A 1 141 ? 2.387 0.973 -0.144 1.00 87.75 141 VAL A CA 1
ATOM 1110 C C . VAL A 1 141 ? 3.220 1.454 -1.324 1.00 87.75 141 VAL A C 1
ATOM 1112 O O . VAL A 1 141 ? 3.174 2.623 -1.701 1.00 87.75 141 VAL A O 1
ATOM 1115 N N . LEU A 1 142 ? 4.007 0.549 -1.897 1.00 90.44 142 LEU A N 1
ATOM 1116 C CA . LEU A 1 142 ? 4.854 0.829 -3.050 1.00 90.44 142 LEU A CA 1
ATOM 1117 C C . LEU A 1 142 ? 4.015 0.976 -4.325 1.00 90.44 142 LEU A C 1
ATOM 1119 O O . LEU A 1 142 ? 2.893 0.481 -4.406 1.00 90.44 142 LEU A O 1
ATOM 1123 N N . LYS A 1 143 ? 4.598 1.558 -5.383 1.00 86.62 143 LYS A N 1
ATOM 1124 C CA . LYS A 1 143 ? 3.939 1.682 -6.701 1.00 86.62 143 LYS A CA 1
ATOM 1125 C C . LYS A 1 143 ? 3.456 0.347 -7.280 1.00 86.62 143 LYS A C 1
ATOM 1127 O O . LYS A 1 143 ? 2.450 0.305 -7.975 1.00 86.62 143 LYS A O 1
ATOM 1132 N N . CYS A 1 144 ? 4.156 -0.747 -6.980 1.00 88.19 144 CYS A N 1
ATOM 1133 C CA . CYS A 1 144 ? 3.768 -2.097 -7.392 1.00 88.19 144 CYS A CA 1
ATOM 1134 C C . CYS A 1 144 ? 2.648 -2.722 -6.537 1.00 88.19 144 CYS A C 1
ATOM 1136 O O . CYS A 1 144 ? 2.264 -3.856 -6.799 1.00 88.19 144 CYS A O 1
ATOM 1138 N N . GLY A 1 145 ? 2.153 -2.018 -5.513 1.00 86.44 145 GLY A N 1
ATOM 1139 C CA . GLY A 1 145 ? 1.096 -2.464 -4.601 1.00 86.44 145 GLY A CA 1
ATOM 1140 C C . GLY A 1 145 ? 1.574 -3.258 -3.380 1.00 86.44 145 GLY A C 1
ATOM 1141 O O . GLY A 1 145 ? 0.805 -3.439 -2.440 1.00 86.44 145 GLY A O 1
ATOM 1142 N N . HIS A 1 146 ? 2.835 -3.699 -3.343 1.00 89.56 146 HIS A N 1
ATOM 1143 C CA . HIS A 1 146 ? 3.402 -4.356 -2.161 1.00 89.56 146 HIS A CA 1
ATOM 1144 C C . HIS A 1 146 ? 3.624 -3.370 -1.011 1.00 89.56 146 HIS A C 1
ATOM 1146 O O . HIS A 1 146 ? 3.969 -2.211 -1.243 1.00 89.56 146 HIS A O 1
ATOM 1152 N N . THR A 1 147 ? 3.494 -3.845 0.227 1.00 90.44 147 THR A N 1
ATOM 1153 C CA . THR A 1 147 ? 3.626 -3.011 1.429 1.00 90.44 147 THR A CA 1
ATOM 1154 C C . THR A 1 147 ? 4.916 -3.331 2.184 1.00 90.44 147 THR A C 1
ATOM 1156 O O . THR A 1 147 ? 5.342 -4.482 2.256 1.00 90.44 147 THR A O 1
ATOM 1159 N N . MET A 1 148 ? 5.549 -2.318 2.776 1.00 93.38 148 MET A N 1
ATOM 1160 C CA . MET A 1 148 ? 6.664 -2.478 3.721 1.00 93.38 148 MET A CA 1
ATOM 1161 C C . MET A 1 148 ? 6.696 -1.319 4.723 1.00 93.38 148 MET A C 1
ATOM 1163 O O . MET A 1 148 ? 5.989 -0.330 4.542 1.00 93.38 148 MET A O 1
ATOM 1167 N N . HIS A 1 149 ? 7.516 -1.392 5.772 1.00 94.94 149 HIS A N 1
ATOM 1168 C CA . HIS A 1 149 ? 7.694 -0.252 6.678 1.00 94.94 149 HIS A CA 1
ATOM 1169 C C . HIS A 1 149 ? 8.321 0.945 5.960 1.00 94.94 149 HIS A C 1
ATOM 1171 O O . HIS A 1 149 ? 9.280 0.788 5.204 1.00 94.94 149 HIS A O 1
ATOM 1177 N N . SER A 1 150 ? 7.842 2.152 6.260 1.00 95.00 150 SER A N 1
ATOM 1178 C CA . SER A 1 150 ? 8.358 3.401 5.689 1.00 95.00 150 SER A CA 1
ATOM 1179 C C . SER A 1 150 ? 9.846 3.594 5.976 1.00 95.00 150 SER A C 1
ATOM 1181 O O . SER A 1 150 ? 10.584 4.036 5.102 1.00 95.00 150 SER A O 1
ATOM 1183 N N . GLN A 1 151 ? 10.311 3.203 7.168 1.00 96.62 151 GLN A N 1
ATOM 1184 C CA . GLN A 1 151 ? 11.732 3.242 7.518 1.00 96.62 151 GLN A CA 1
ATOM 1185 C C . GLN A 1 151 ? 12.558 2.295 6.637 1.00 96.62 151 GLN A C 1
ATOM 1187 O O . GLN A 1 151 ? 13.563 2.718 6.074 1.00 96.62 151 GLN A O 1
ATOM 1192 N N . CYS A 1 152 ? 12.101 1.052 6.461 1.00 96.62 152 CYS A N 1
ATOM 1193 C CA . CYS A 1 152 ? 12.768 0.069 5.609 1.00 96.62 152 CYS A CA 1
ATOM 1194 C C . CYS A 1 152 ? 12.786 0.512 4.139 1.00 96.62 152 CYS A C 1
ATOM 1196 O O . CYS A 1 152 ? 13.804 0.379 3.468 1.00 96.62 152 CYS A O 1
ATOM 1198 N N . PHE A 1 153 ? 11.689 1.094 3.647 1.00 95.75 153 PHE A N 1
ATOM 1199 C CA . PHE A 1 153 ? 11.637 1.689 2.313 1.00 95.75 153 PHE A CA 1
ATOM 1200 C C . PHE A 1 153 ? 12.670 2.810 2.154 1.00 95.75 153 PHE A C 1
ATOM 1202 O O . PHE A 1 153 ? 13.405 2.846 1.172 1.00 95.75 153 PHE A O 1
ATOM 1209 N N . HIS A 1 154 ? 12.768 3.706 3.134 1.00 95.25 154 HIS A N 1
ATOM 1210 C CA . HIS A 1 154 ? 13.697 4.829 3.078 1.00 95.25 154 HIS A CA 1
ATOM 1211 C C . HIS A 1 154 ? 15.165 4.381 3.152 1.00 95.25 154 HIS A C 1
ATOM 1213 O O . HIS A 1 154 ? 16.019 4.928 2.460 1.00 95.25 154 HIS A O 1
ATOM 1219 N N . GLU A 1 155 ? 15.460 3.365 3.961 1.00 95.75 155 GLU A N 1
ATOM 1220 C CA . GLU A 1 155 ? 16.778 2.729 4.027 1.00 95.75 155 GLU A CA 1
ATOM 1221 C C . GLU A 1 155 ? 17.146 2.054 2.700 1.00 95.75 155 GLU A C 1
ATOM 1223 O O . GLU A 1 155 ? 18.244 2.254 2.187 1.00 95.75 155 GLU A O 1
ATOM 1228 N N . MET A 1 156 ? 16.196 1.354 2.075 1.00 95.19 156 MET A N 1
ATOM 1229 C CA . MET A 1 156 ? 16.372 0.762 0.748 1.00 95.19 156 MET A CA 1
ATOM 1230 C C . MET A 1 156 ? 16.746 1.826 -0.303 1.00 95.19 156 MET A C 1
ATOM 1232 O O . MET A 1 156 ? 17.702 1.638 -1.057 1.00 95.19 156 MET A O 1
ATOM 1236 N N . LEU A 1 157 ? 16.064 2.978 -0.299 1.00 93.56 157 LEU A N 1
ATOM 1237 C CA . LEU A 1 157 ? 16.386 4.098 -1.193 1.00 93.56 157 LEU A CA 1
ATOM 1238 C C . LEU A 1 157 ? 17.763 4.718 -0.911 1.00 93.56 157 LEU A C 1
ATOM 1240 O O . LEU A 1 157 ? 18.445 5.106 -1.855 1.00 93.56 157 LEU A O 1
ATOM 1244 N N . LYS A 1 158 ? 18.190 4.793 0.358 1.00 94.56 158 LYS A N 1
ATOM 1245 C CA . LYS A 1 158 ? 19.522 5.300 0.744 1.00 94.56 158 LYS A CA 1
ATOM 1246 C C . LYS A 1 158 ? 20.674 4.426 0.246 1.00 94.56 158 LYS A C 1
ATOM 1248 O O . LYS A 1 158 ? 21.780 4.928 0.099 1.00 94.56 158 LYS A O 1
ATOM 1253 N N . HIS A 1 159 ? 20.423 3.142 -0.001 1.00 93.69 159 HIS A N 1
ATOM 1254 C CA . HIS A 1 159 ? 21.405 2.196 -0.538 1.00 93.69 159 HIS A CA 1
ATOM 1255 C C . HIS A 1 159 ? 21.286 1.995 -2.059 1.00 93.69 159 HIS A C 1
ATOM 1257 O O . HIS A 1 159 ? 21.728 0.963 -2.585 1.00 93.69 159 HIS A O 1
ATOM 1263 N N . ASP A 1 160 ? 20.651 2.942 -2.757 1.00 91.06 160 ASP A N 1
ATOM 1264 C CA . ASP A 1 160 ? 20.422 2.915 -4.205 1.00 91.06 160 ASP A CA 1
ATOM 1265 C C . ASP A 1 160 ? 19.737 1.617 -4.670 1.00 91.06 160 ASP A C 1
ATOM 1267 O O . ASP A 1 160 ? 20.064 1.030 -5.705 1.00 91.06 160 ASP A O 1
ATOM 1271 N N . LYS A 1 161 ? 18.805 1.101 -3.858 1.00 93.19 161 LYS A N 1
ATOM 1272 C CA . LYS A 1 161 ? 17.972 -0.054 -4.205 1.00 93.19 161 LYS A CA 1
ATOM 1273 C C . LYS A 1 161 ? 16.577 0.445 -4.564 1.00 93.19 161 LYS A C 1
ATOM 1275 O O . LYS A 1 161 ? 15.768 0.777 -3.705 1.00 93.19 161 LYS A O 1
ATOM 1280 N N . TYR A 1 162 ? 16.293 0.494 -5.863 1.00 93.75 162 TYR A N 1
ATOM 1281 C CA . TYR A 1 162 ? 15.027 1.018 -6.394 1.00 93.75 162 TYR A CA 1
ATOM 1282 C C . TYR A 1 162 ? 14.072 -0.066 -6.901 1.00 93.75 162 TYR A C 1
ATOM 1284 O O . TYR A 1 162 ? 12.999 0.262 -7.407 1.00 93.75 162 TYR A O 1
ATOM 1292 N N . SER A 1 163 ? 14.431 -1.341 -6.756 1.00 94.81 163 SER A N 1
ATOM 1293 C CA . SER A 1 163 ? 13.608 -2.481 -7.167 1.00 94.81 163 SER A CA 1
ATOM 1294 C C . SER A 1 163 ? 12.951 -3.126 -5.952 1.00 94.81 163 SER A C 1
ATOM 1296 O O . SER A 1 163 ? 13.604 -3.390 -4.944 1.00 94.81 163 SER A O 1
ATOM 1298 N N . CYS A 1 164 ? 11.653 -3.400 -6.050 1.00 94.44 164 CYS A N 1
ATOM 1299 C CA . CYS A 1 164 ? 10.890 -4.073 -5.010 1.00 94.44 164 CYS A CA 1
ATOM 1300 C C . CYS A 1 164 ? 11.489 -5.466 -4.736 1.00 94.44 164 CYS A C 1
ATOM 1302 O O . CYS A 1 164 ? 11.584 -6.259 -5.673 1.00 94.44 164 CYS A O 1
ATOM 1304 N N . PRO A 1 165 ? 11.811 -5.827 -3.481 1.00 93.25 165 PRO A N 1
ATOM 1305 C CA . PRO A 1 165 ? 12.357 -7.150 -3.163 1.00 93.25 165 PRO A CA 1
ATOM 1306 C C . PRO A 1 165 ? 11.397 -8.313 -3.450 1.00 93.25 165 PRO A C 1
ATOM 1308 O O . PRO A 1 165 ? 11.831 -9.455 -3.527 1.00 93.25 165 PRO A O 1
ATOM 1311 N N . ILE A 1 166 ? 10.097 -8.031 -3.593 1.00 91.62 166 ILE A N 1
ATOM 1312 C CA . ILE A 1 166 ? 9.054 -9.050 -3.765 1.00 91.62 166 ILE A CA 1
ATOM 1313 C C . ILE A 1 166 ? 8.787 -9.342 -5.249 1.00 91.62 166 ILE A C 1
ATOM 1315 O O . ILE A 1 166 ? 8.553 -10.486 -5.619 1.00 91.62 166 ILE A O 1
ATOM 1319 N N . CYS A 1 167 ? 8.824 -8.322 -6.112 1.00 92.50 167 CYS A N 1
ATOM 1320 C CA . CYS A 1 167 ? 8.439 -8.462 -7.526 1.00 92.50 167 CYS A CA 1
ATOM 1321 C C . CYS A 1 167 ? 9.389 -7.792 -8.525 1.00 92.50 167 CYS A C 1
ATOM 1323 O O . CYS A 1 167 ? 9.084 -7.736 -9.711 1.00 92.50 167 CYS A O 1
ATOM 1325 N N . SER A 1 168 ? 10.504 -7.227 -8.060 1.00 94.75 168 SER A N 1
ATOM 1326 C CA . SER A 1 168 ? 11.529 -6.547 -8.866 1.00 94.75 168 SER A CA 1
ATOM 1327 C C . SER A 1 168 ? 11.093 -5.278 -9.616 1.00 94.75 168 SER A C 1
ATOM 1329 O O . SER A 1 168 ? 11.954 -4.598 -10.172 1.00 94.75 168 SER A O 1
ATOM 1331 N N . LYS A 1 169 ? 9.810 -4.888 -9.576 1.00 95.12 169 LYS A N 1
ATOM 1332 C CA . LYS A 1 169 ? 9.307 -3.606 -10.107 1.00 95.12 169 LYS A CA 1
ATOM 1333 C C . LYS A 1 169 ? 9.960 -2.406 -9.434 1.00 95.12 169 LYS A C 1
ATOM 1335 O O . LYS A 1 169 ? 10.203 -2.419 -8.225 1.00 95.12 169 LYS A O 1
ATOM 1340 N N . THR A 1 170 ? 10.167 -1.343 -10.195 1.00 95.19 170 THR A N 1
ATOM 1341 C CA . THR A 1 170 ? 10.673 -0.073 -9.695 1.00 95.19 170 THR A CA 1
ATOM 1342 C C . THR A 1 170 ? 9.687 0.561 -8.711 1.00 95.19 170 THR A C 1
ATOM 1344 O O . THR A 1 170 ? 8.480 0.626 -8.950 1.00 95.19 170 THR A O 1
ATOM 1347 N N . VAL A 1 171 ? 10.197 1.029 -7.569 1.00 93.81 171 VAL A N 1
ATOM 1348 C CA . VAL A 1 171 ? 9.367 1.549 -6.466 1.00 93.81 171 VAL A CA 1
ATOM 1349 C C . VAL A 1 171 ? 9.300 3.074 -6.391 1.00 93.81 171 VAL A C 1
ATOM 1351 O O . VAL A 1 171 ? 8.396 3.611 -5.754 1.00 93.81 171 VAL A O 1
ATOM 1354 N N . ALA A 1 172 ? 10.235 3.773 -7.036 1.00 88.81 172 ALA A N 1
ATOM 1355 C CA . ALA A 1 172 ? 10.353 5.230 -7.027 1.00 88.81 172 ALA A CA 1
ATOM 1356 C C . ALA A 1 172 ? 10.082 5.822 -8.421 1.00 88.81 172 ALA A C 1
ATOM 1358 O O . ALA A 1 172 ? 9.750 5.110 -9.367 1.00 88.81 172 ALA A O 1
ATOM 1359 N N . ASP A 1 173 ? 10.117 7.145 -8.557 1.00 89.31 173 ASP A N 1
ATOM 1360 C CA . ASP A 1 173 ? 10.180 7.772 -9.879 1.00 89.31 173 ASP A CA 1
ATOM 1361 C C . ASP A 1 173 ? 11.629 7.766 -10.376 1.00 89.31 173 ASP A C 1
ATOM 1363 O O . ASP A 1 173 ? 12.499 8.393 -9.776 1.00 89.31 173 ASP A O 1
ATOM 1367 N N . MET A 1 174 ? 11.870 7.032 -11.463 1.00 92.00 174 MET A N 1
ATOM 1368 C CA . MET A 1 174 ? 13.191 6.866 -12.067 1.00 92.00 174 MET A CA 1
ATOM 1369 C C . MET A 1 174 ? 13.348 7.654 -13.369 1.00 92.00 174 MET A C 1
ATOM 1371 O O . MET A 1 174 ? 14.368 7.509 -14.031 1.00 92.00 174 MET A O 1
ATOM 1375 N N . SER A 1 175 ? 12.406 8.538 -13.720 1.00 92.12 175 SER A N 1
ATOM 1376 C CA . SER A 1 175 ? 12.428 9.296 -14.984 1.00 92.12 175 SER A CA 1
ATOM 1377 C C . SER A 1 175 ? 13.753 10.035 -15.208 1.00 92.12 175 SER A C 1
ATOM 1379 O O . SER A 1 175 ? 14.317 10.021 -16.300 1.00 92.12 175 SER A O 1
ATOM 1381 N N . ARG A 1 176 ? 14.312 10.636 -14.148 1.00 93.19 176 ARG A N 1
ATOM 1382 C CA . ARG A 1 176 ? 15.619 11.310 -14.209 1.00 93.19 176 ARG A CA 1
ATOM 1383 C C . ARG A 1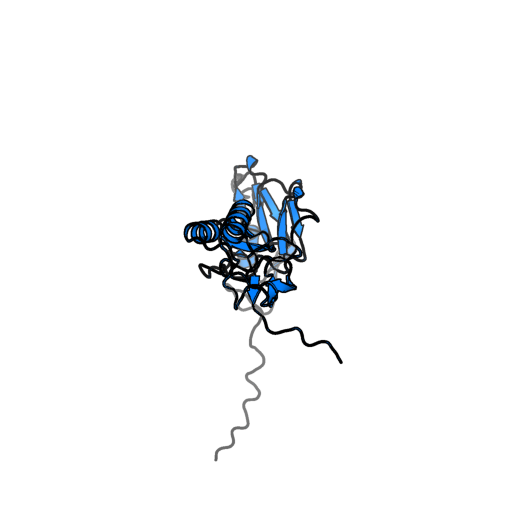 176 ? 16.780 10.333 -14.416 1.00 93.19 176 ARG A C 1
ATOM 1385 O O . ARG A 1 176 ? 17.745 10.696 -15.080 1.00 93.19 176 ARG A O 1
ATOM 1392 N N . ALA A 1 177 ? 16.716 9.145 -13.819 1.00 93.06 177 ALA A N 1
ATOM 1393 C CA . ALA A 1 177 ? 17.750 8.126 -13.968 1.00 93.06 177 ALA A CA 1
ATOM 1394 C C . ALA A 1 177 ? 17.720 7.515 -15.377 1.00 93.06 177 ALA A C 1
ATOM 1396 O O . ALA A 1 177 ? 18.766 7.405 -16.004 1.00 93.06 177 ALA A O 1
ATOM 1397 N N . TRP A 1 178 ? 16.528 7.217 -15.905 1.00 95.12 178 TRP A N 1
ATOM 1398 C CA . TRP A 1 178 ? 16.352 6.742 -17.279 1.00 95.12 178 TRP A CA 1
ATOM 1399 C C . TRP A 1 178 ? 16.855 7.753 -18.303 1.00 95.12 178 TRP A C 1
ATOM 1401 O O . TRP A 1 178 ? 17.616 7.374 -19.182 1.00 95.12 178 TRP A O 1
ATOM 1411 N N . ARG A 1 179 ? 16.557 9.048 -18.125 1.00 95.31 179 ARG A N 1
ATOM 1412 C CA . ARG A 1 179 ? 17.080 10.093 -19.019 1.00 95.31 179 ARG A CA 1
ATOM 1413 C C . ARG A 1 179 ? 18.610 10.150 -19.048 1.00 95.31 179 ARG A C 1
ATOM 1415 O O . ARG A 1 179 ? 19.189 10.331 -20.108 1.00 95.31 179 ARG A O 1
ATOM 1422 N N . LYS A 1 180 ? 19.273 9.968 -17.902 1.00 95.69 180 LYS A N 1
ATOM 1423 C CA . LYS A 1 180 ? 20.742 9.888 -17.866 1.00 95.69 180 LYS A CA 1
ATOM 1424 C C . LYS A 1 180 ? 21.269 8.664 -18.614 1.00 95.69 180 LYS A C 1
ATOM 1426 O O . LYS A 1 180 ? 22.260 8.770 -19.319 1.00 95.69 180 LYS A O 1
ATOM 1431 N N . LEU A 1 181 ? 20.599 7.520 -18.478 1.00 95.62 181 LEU A N 1
ATOM 1432 C CA . LEU A 1 181 ? 20.969 6.305 -19.204 1.00 95.62 181 LEU A CA 1
ATOM 1433 C C . LEU A 1 181 ? 20.738 6.445 -20.715 1.00 95.62 181 LEU A C 1
ATOM 1435 O O . LEU A 1 181 ? 21.525 5.901 -21.487 1.00 95.62 181 LEU A O 1
ATOM 1439 N N . ASP A 1 182 ? 19.719 7.198 -21.139 1.00 95.94 182 ASP A N 1
ATOM 1440 C CA . ASP A 1 182 ? 19.515 7.578 -22.543 1.00 95.94 182 ASP A CA 1
ATOM 1441 C C . ASP A 1 182 ? 20.692 8.426 -23.061 1.00 95.94 182 ASP A C 1
ATOM 1443 O O . ASP A 1 182 ? 21.306 8.068 -24.065 1.00 95.94 182 ASP A O 1
ATOM 1447 N N . GLU A 1 183 ? 21.064 9.491 -22.338 1.00 96.44 183 GLU A N 1
ATOM 1448 C CA . GLU A 1 183 ? 22.204 10.364 -22.674 1.00 96.44 183 GLU A CA 1
ATOM 1449 C C . GLU A 1 183 ? 23.529 9.573 -22.756 1.00 96.44 183 GLU A C 1
ATOM 1451 O O . GLU A 1 183 ? 24.305 9.732 -23.699 1.00 96.44 183 GLU A O 1
ATOM 1456 N N . GLU A 1 184 ? 23.781 8.669 -21.802 1.00 96.50 184 GLU A N 1
ATOM 1457 C CA . GLU A 1 184 ? 24.964 7.794 -21.798 1.00 96.50 184 GLU A CA 1
ATOM 1458 C C . GLU A 1 184 ? 24.948 6.770 -22.941 1.00 96.50 184 GLU A C 1
ATOM 1460 O O . GLU A 1 184 ? 25.999 6.437 -23.495 1.00 96.50 184 GLU A O 1
ATOM 1465 N N . THR A 1 185 ? 23.763 6.273 -23.304 1.00 94.31 185 THR A N 1
ATOM 1466 C CA . THR A 1 185 ? 23.578 5.356 -24.434 1.00 94.31 185 THR A CA 1
ATOM 1467 C C . THR A 1 185 ? 23.900 6.046 -25.757 1.00 94.31 185 THR A C 1
ATOM 1469 O O . THR A 1 185 ? 24.588 5.468 -26.591 1.00 94.31 185 THR A O 1
ATOM 1472 N N . GLU A 1 186 ? 23.474 7.296 -25.937 1.00 93.75 186 GLU A N 1
ATOM 1473 C CA . GLU A 1 186 ? 23.783 8.084 -27.135 1.00 93.75 186 GLU A CA 1
ATOM 1474 C C . GLU A 1 186 ? 25.269 8.472 -27.216 1.00 93.75 186 GLU A C 1
ATOM 1476 O O . GLU A 1 186 ? 25.874 8.415 -28.288 1.00 93.75 186 GLU A O 1
ATOM 1481 N N . ALA A 1 187 ? 25.886 8.812 -26.080 1.00 95.25 187 ALA A N 1
ATOM 1482 C CA . ALA A 1 187 ? 27.297 9.191 -26.015 1.00 95.25 187 ALA A CA 1
ATOM 1483 C C . ALA A 1 187 ? 28.271 8.010 -26.207 1.00 95.25 187 ALA A C 1
ATOM 1485 O O . ALA A 1 187 ? 29.444 8.220 -26.529 1.00 95.25 187 ALA A O 1
ATOM 1486 N N . THR A 1 188 ? 27.814 6.771 -26.006 1.00 93.69 188 THR A N 1
ATOM 1487 C CA . THR A 1 188 ? 28.665 5.575 -26.059 1.00 93.69 188 THR A CA 1
ATOM 1488 C C . THR A 1 188 ? 28.500 4.847 -27.389 1.00 93.69 188 THR A C 1
ATOM 1490 O O . THR A 1 188 ? 27.518 4.154 -27.631 1.00 93.69 188 THR A O 1
ATOM 1493 N N . VAL A 1 189 ? 29.505 4.934 -28.264 1.00 92.38 189 VAL A N 1
ATOM 1494 C CA . VAL A 1 189 ? 29.486 4.191 -29.532 1.00 92.38 189 VAL A CA 1
ATOM 1495 C C . VAL A 1 189 ? 29.680 2.693 -29.279 1.00 92.38 189 VAL A C 1
ATOM 1497 O O . VAL A 1 189 ? 30.695 2.265 -28.729 1.00 92.38 189 VAL A O 1
ATOM 1500 N N . MET A 1 190 ? 28.728 1.877 -29.736 1.00 93.00 190 MET A N 1
ATOM 1501 C CA . MET A 1 190 ? 28.824 0.420 -29.634 1.00 93.00 190 MET A CA 1
ATOM 1502 C C . MET A 1 190 ? 29.949 -0.154 -30.514 1.00 93.00 190 MET A C 1
ATOM 1504 O O . MET A 1 190 ? 30.026 0.198 -31.697 1.00 93.00 190 MET A O 1
ATOM 1508 N N . PRO A 1 191 ? 30.769 -1.094 -29.997 1.00 93.19 191 PRO A N 1
ATOM 1509 C CA . PRO A 1 191 ? 31.765 -1.800 -30.799 1.00 93.19 191 PRO A CA 1
ATOM 1510 C C . PRO A 1 191 ? 31.132 -2.532 -31.987 1.00 93.19 191 PRO A C 1
ATOM 1512 O O . PRO A 1 191 ? 30.027 -3.067 -31.871 1.00 93.19 191 PRO A O 1
ATOM 1515 N N . GLU A 1 192 ? 31.853 -2.625 -33.107 1.00 91.06 192 GLU A N 1
ATOM 1516 C CA . GLU A 1 192 ? 31.339 -3.177 -34.373 1.00 91.06 192 GLU A CA 1
ATOM 1517 C C . GLU A 1 192 ? 30.701 -4.566 -34.216 1.00 91.06 192 GLU A C 1
ATOM 1519 O O . GLU A 1 192 ? 29.587 -4.788 -34.688 1.00 91.06 192 GLU A O 1
ATOM 1524 N N . ASN A 1 193 ? 31.339 -5.457 -33.449 1.00 91.12 193 ASN A N 1
ATOM 1525 C CA . ASN A 1 193 ? 30.855 -6.822 -33.195 1.00 91.12 193 ASN A CA 1
ATOM 1526 C C . ASN A 1 193 ? 29.506 -6.886 -32.456 1.00 91.12 193 ASN A C 1
ATOM 1528 O O . ASN A 1 193 ? 28.830 -7.914 -32.482 1.00 91.12 193 ASN A O 1
ATOM 1532 N N . TYR A 1 194 ? 29.115 -5.810 -31.770 1.00 91.50 194 TYR A N 1
ATOM 1533 C CA . TYR A 1 194 ? 27.887 -5.743 -30.978 1.00 91.50 194 TYR A CA 1
ATOM 1534 C C . TYR A 1 194 ? 26.847 -4.782 -31.553 1.00 91.50 194 TYR A C 1
ATOM 1536 O O . TYR A 1 194 ? 25.693 -4.840 -31.139 1.00 91.50 194 TYR A O 1
ATOM 1544 N N . ARG A 1 195 ? 27.215 -3.948 -32.534 1.00 88.44 195 ARG A N 1
ATOM 1545 C CA . ARG A 1 195 ? 26.379 -2.866 -33.077 1.00 88.44 195 ARG A CA 1
ATOM 1546 C C . ARG A 1 195 ? 25.003 -3.325 -33.569 1.00 88.44 195 ARG A C 1
ATOM 1548 O O . ARG A 1 195 ? 24.028 -2.603 -33.407 1.00 88.44 195 ARG A O 1
ATOM 1555 N N . PHE A 1 196 ? 24.923 -4.520 -34.152 1.00 92.38 196 PHE A N 1
ATOM 1556 C CA . PHE A 1 196 ? 23.673 -5.103 -34.659 1.00 92.38 196 PHE A CA 1
ATOM 1557 C C . PHE A 1 196 ? 23.209 -6.319 -33.853 1.00 92.38 196 PHE A C 1
ATOM 1559 O O . PHE A 1 196 ? 22.272 -7.010 -34.254 1.00 92.38 196 PHE A O 1
ATOM 1566 N N . LYS A 1 197 ? 23.860 -6.604 -32.719 1.00 94.56 197 LYS A N 1
ATOM 1567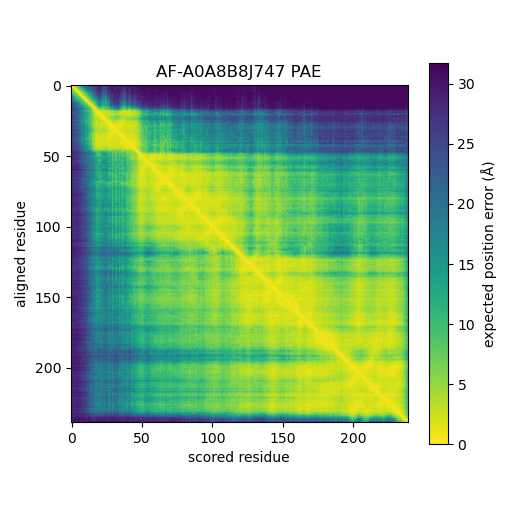 C CA . LYS A 1 197 ? 23.466 -7.714 -31.858 1.00 94.56 197 LYS A CA 1
ATOM 1568 C C . LYS A 1 197 ? 22.131 -7.371 -31.212 1.00 94.56 197 LYS A C 1
ATOM 1570 O O . LYS A 1 197 ? 22.011 -6.352 -30.540 1.00 94.56 197 LYS A O 1
ATOM 1575 N N . LYS A 1 198 ? 21.148 -8.249 -31.377 1.00 95.44 198 LYS A N 1
ATOM 1576 C CA . LYS A 1 198 ? 19.875 -8.161 -30.670 1.00 95.44 198 LYS A CA 1
ATOM 1577 C C . LYS A 1 198 ? 19.827 -9.122 -29.494 1.00 95.44 198 LYS A C 1
ATOM 1579 O O . LYS A 1 198 ? 20.456 -10.182 -29.516 1.00 95.44 198 LYS A O 1
ATOM 1584 N N . VAL A 1 199 ? 19.092 -8.731 -28.464 1.00 96.31 199 VAL A N 1
ATOM 1585 C CA . VAL A 1 199 ? 18.839 -9.532 -27.268 1.00 96.31 199 VAL A CA 1
ATOM 1586 C C . VAL A 1 199 ? 17.366 -9.455 -26.901 1.00 96.31 199 VAL A C 1
ATOM 1588 O O . VAL A 1 199 ? 16.722 -8.420 -27.062 1.00 96.31 199 VAL A O 1
ATOM 1591 N N . TRP A 1 200 ? 16.847 -10.560 -26.380 1.00 97.19 200 TRP A N 1
ATOM 1592 C CA . TRP A 1 200 ? 15.524 -10.592 -25.777 1.00 97.19 200 TRP A CA 1
ATOM 1593 C C . TRP A 1 200 ? 15.610 -10.104 -24.339 1.00 97.19 200 TRP A C 1
ATOM 1595 O O . TRP A 1 200 ? 16.499 -10.514 -23.590 1.00 97.19 200 TRP A O 1
ATOM 1605 N N . ILE A 1 201 ? 14.686 -9.233 -23.952 1.00 97.62 201 ILE A N 1
ATOM 1606 C CA . ILE A 1 201 ? 14.594 -8.694 -22.600 1.00 97.62 201 ILE A CA 1
ATOM 1607 C C . ILE A 1 201 ? 13.204 -8.913 -22.021 1.00 97.62 201 ILE A C 1
ATOM 1609 O O . ILE A 1 201 ? 12.213 -8.832 -22.739 1.00 97.62 201 ILE A O 1
ATOM 1613 N N . LEU A 1 202 ? 13.142 -9.140 -20.710 1.00 97.00 202 LEU A N 1
ATOM 1614 C CA . LEU A 1 202 ? 11.931 -8.997 -19.909 1.00 97.00 202 LEU A CA 1
ATOM 1615 C C . LEU A 1 202 ? 12.031 -7.687 -19.128 1.00 97.00 202 LEU A C 1
ATOM 1617 O O . LEU A 1 202 ? 12.990 -7.491 -18.375 1.00 97.00 202 LEU A O 1
ATOM 1621 N N . CYS A 1 203 ? 11.046 -6.806 -19.285 1.00 97.25 203 CYS A N 1
ATOM 1622 C CA . CYS A 1 203 ? 10.947 -5.601 -18.469 1.00 97.25 203 CYS A CA 1
ATOM 1623 C C . CYS A 1 203 ? 10.263 -5.920 -17.139 1.00 97.25 203 CYS A C 1
ATOM 1625 O O . CYS A 1 203 ? 9.129 -6.385 -17.127 1.00 97.25 203 CYS A O 1
ATOM 1627 N N . ASN A 1 204 ? 10.919 -5.634 -16.014 1.00 96.25 204 ASN A N 1
ATOM 1628 C CA . ASN A 1 204 ? 10.328 -5.874 -14.697 1.00 96.25 204 ASN A CA 1
ATOM 1629 C C . ASN A 1 204 ? 9.168 -4.910 -14.400 1.00 96.25 204 ASN A C 1
ATOM 1631 O O . ASN A 1 204 ? 8.325 -5.228 -13.569 1.00 96.25 204 ASN A O 1
ATOM 1635 N N . ASP A 1 205 ? 9.100 -3.749 -15.064 1.00 95.00 205 ASP A N 1
ATOM 1636 C CA . ASP A 1 205 ? 8.076 -2.735 -14.790 1.00 95.00 205 ASP A CA 1
ATOM 1637 C C . ASP A 1 205 ? 6.762 -3.004 -15.531 1.00 95.00 205 ASP A C 1
ATOM 1639 O O . ASP A 1 205 ? 5.710 -3.068 -14.882 1.00 95.00 205 ASP A O 1
ATOM 1643 N N . CYS A 1 206 ? 6.806 -3.228 -16.851 1.00 94.62 206 CYS A N 1
ATOM 1644 C CA . CYS A 1 206 ? 5.612 -3.548 -17.645 1.00 94.62 206 CYS A CA 1
ATOM 1645 C C . CYS A 1 206 ? 5.339 -5.054 -17.796 1.00 94.62 206 CYS A C 1
ATOM 1647 O O . CYS A 1 206 ? 4.228 -5.420 -18.153 1.00 94.62 206 CYS A O 1
ATOM 1649 N N . ASN A 1 207 ? 6.295 -5.923 -17.439 1.00 94.31 207 ASN A N 1
ATOM 1650 C CA . ASN A 1 207 ? 6.244 -7.383 -17.611 1.00 94.31 207 ASN A CA 1
ATOM 1651 C C . ASN A 1 207 ? 6.218 -7.877 -19.071 1.00 94.31 207 ASN A C 1
ATOM 1653 O O . ASN A 1 207 ? 6.042 -9.074 -19.295 1.00 94.31 207 ASN A O 1
ATOM 1657 N N . ASP A 1 208 ? 6.449 -7.004 -20.053 1.00 94.62 208 ASP A N 1
ATOM 1658 C CA . ASP A 1 208 ? 6.527 -7.407 -21.458 1.00 94.62 208 ASP A CA 1
ATOM 1659 C C . ASP A 1 208 ? 7.904 -7.958 -21.827 1.00 94.62 208 ASP A C 1
ATOM 1661 O O . ASP A 1 208 ? 8.940 -7.577 -21.265 1.00 94.62 208 ASP A O 1
ATOM 1665 N N . THR A 1 209 ? 7.901 -8.847 -22.820 1.00 95.44 209 THR A N 1
ATOM 1666 C CA . THR A 1 209 ? 9.110 -9.414 -23.417 1.00 95.44 209 THR A CA 1
ATOM 1667 C C . THR A 1 209 ? 9.307 -8.834 -24.812 1.00 95.44 209 THR A C 1
ATOM 1669 O O . THR A 1 209 ? 8.410 -8.922 -25.646 1.00 95.44 209 THR A O 1
ATOM 1672 N N . THR A 1 210 ? 10.472 -8.242 -25.072 1.00 94.19 210 THR A N 1
ATOM 1673 C CA . THR A 1 210 ? 10.773 -7.560 -26.345 1.00 94.19 210 THR A CA 1
ATOM 1674 C C . THR A 1 210 ? 12.178 -7.873 -26.827 1.00 94.19 210 THR A C 1
ATOM 1676 O O . THR A 1 210 ? 13.060 -8.192 -26.030 1.00 94.19 210 THR A O 1
ATOM 1679 N N . GLU A 1 211 ? 12.388 -7.798 -28.139 1.00 96.06 211 GLU A N 1
ATOM 1680 C CA . GLU A 1 211 ? 13.713 -7.891 -28.744 1.00 96.06 211 GLU A CA 1
ATOM 1681 C C . GLU A 1 211 ? 14.252 -6.478 -28.999 1.00 96.06 211 GLU A C 1
ATOM 1683 O O . GLU A 1 211 ? 13.622 -5.686 -29.700 1.00 96.06 211 GLU A O 1
ATOM 1688 N N . VAL A 1 212 ? 15.422 -6.164 -28.444 1.00 95.69 212 VAL A N 1
ATOM 1689 C CA . VAL A 1 212 ? 16.062 -4.844 -28.558 1.00 95.69 212 VAL A CA 1
ATOM 1690 C C . VAL A 1 212 ? 17.520 -4.979 -28.985 1.00 95.69 212 VAL A C 1
ATOM 1692 O O . VAL A 1 212 ? 18.117 -6.053 -28.877 1.00 95.69 212 VAL A O 1
ATOM 1695 N N . PHE A 1 213 ? 18.112 -3.894 -29.487 1.00 95.00 213 PHE A N 1
ATOM 1696 C CA . PHE A 1 213 ? 19.551 -3.859 -29.743 1.00 95.00 213 PHE A CA 1
ATOM 1697 C C . PHE A 1 213 ? 20.317 -3.869 -28.424 1.00 95.00 213 PHE A C 1
ATOM 1699 O O . PHE A 1 213 ? 20.001 -3.116 -27.507 1.00 95.00 213 PHE A O 1
ATOM 1706 N N . PHE A 1 214 ? 21.329 -4.729 -28.345 1.00 95.81 214 PHE A N 1
ATOM 1707 C CA . PHE A 1 214 ? 22.188 -4.829 -27.181 1.00 95.81 214 PHE A CA 1
ATOM 1708 C C . PHE A 1 214 ? 23.015 -3.553 -27.024 1.00 95.81 214 PHE A C 1
ATOM 1710 O O . PHE A 1 214 ? 23.793 -3.215 -27.916 1.00 95.81 214 PHE A O 1
ATOM 1717 N N . HIS A 1 215 ? 22.908 -2.904 -25.867 1.00 95.44 215 HIS A N 1
ATOM 1718 C CA . HIS A 1 215 ? 23.774 -1.791 -25.487 1.00 95.44 215 HIS A CA 1
ATOM 1719 C C . HIS A 1 215 ? 24.576 -2.092 -24.213 1.00 95.44 215 HIS A C 1
ATOM 1721 O O . HIS A 1 215 ? 24.066 -2.734 -23.297 1.00 95.44 215 HIS A O 1
ATOM 1727 N N . VAL A 1 216 ? 25.827 -1.629 -24.121 1.00 94.12 216 VAL A N 1
ATOM 1728 C CA . VAL A 1 216 ? 26.694 -1.895 -22.950 1.00 94.12 216 VAL A CA 1
ATOM 1729 C C . VAL A 1 216 ? 26.231 -1.187 -21.671 1.00 94.12 216 VAL A C 1
ATOM 1731 O O . VAL A 1 216 ? 26.474 -1.696 -20.582 1.00 94.12 216 VAL A O 1
ATOM 1734 N N . ILE A 1 217 ? 25.546 -0.047 -21.803 1.00 95.00 217 ILE A N 1
ATOM 1735 C CA . ILE A 1 217 ? 25.027 0.746 -20.673 1.00 95.00 217 ILE A CA 1
ATOM 1736 C C . ILE A 1 217 ? 23.776 0.105 -20.059 1.00 95.00 217 ILE A C 1
ATOM 1738 O O . ILE A 1 217 ? 23.611 0.082 -18.842 1.00 95.00 217 ILE A O 1
ATOM 1742 N N . GLY A 1 218 ? 22.896 -0.455 -20.885 1.00 94.19 218 GLY A N 1
ATOM 1743 C CA . GLY A 1 218 ? 21.661 -1.069 -20.417 1.00 94.19 218 GLY A CA 1
ATOM 1744 C C . GLY A 1 218 ? 20.667 -1.277 -21.547 1.00 94.19 218 GLY A C 1
ATOM 1745 O O . GLY A 1 218 ? 20.781 -0.672 -22.608 1.00 94.19 218 GLY A O 1
ATOM 1746 N N . GLN A 1 219 ? 19.686 -2.148 -21.318 1.00 96.06 219 GLN A N 1
ATOM 1747 C CA . GLN A 1 219 ? 18.670 -2.457 -22.320 1.00 96.06 219 GLN A CA 1
ATOM 1748 C C . GLN A 1 219 ? 17.388 -1.690 -22.000 1.00 96.06 219 GLN A C 1
ATOM 1750 O O . GLN A 1 219 ? 16.736 -1.967 -20.990 1.00 96.06 219 GLN A O 1
ATOM 1755 N N . LYS A 1 220 ? 17.022 -0.735 -22.854 1.00 96.38 220 LYS A N 1
ATOM 1756 C CA . LYS A 1 220 ? 15.793 0.047 -22.701 1.00 96.38 220 LYS A CA 1
ATOM 1757 C C . LYS A 1 220 ? 14.587 -0.757 -23.173 1.00 96.38 220 LYS A C 1
ATOM 1759 O O . LYS A 1 220 ? 14.605 -1.335 -24.257 1.00 96.38 220 LYS A O 1
ATOM 1764 N N . CYS A 1 221 ? 13.527 -0.787 -22.374 1.00 96.12 221 CYS A N 1
ATOM 1765 C CA . CYS A 1 221 ? 12.258 -1.373 -22.785 1.00 96.12 221 CYS A CA 1
ATOM 1766 C C . CYS A 1 221 ? 11.579 -0.502 -23.849 1.00 96.12 221 CYS A C 1
ATOM 1768 O O . CYS A 1 221 ? 11.341 0.679 -23.614 1.00 96.12 221 CYS A O 1
ATOM 1770 N N . SER A 1 222 ? 11.180 -1.095 -24.976 1.00 93.81 222 SER A N 1
ATOM 1771 C CA . SER A 1 222 ? 10.490 -0.382 -26.062 1.00 93.81 222 SER A CA 1
ATOM 1772 C C . SER A 1 222 ? 9.024 -0.032 -25.770 1.00 93.81 222 SER A C 1
ATOM 1774 O O . SER A 1 222 ? 8.407 0.669 -26.564 1.00 93.81 222 SER A O 1
ATOM 1776 N N . HIS A 1 223 ? 8.443 -0.542 -24.678 1.00 94.56 223 HIS A N 1
ATOM 1777 C CA . HIS A 1 223 ? 7.039 -0.298 -24.317 1.00 94.56 223 HIS A CA 1
ATOM 1778 C C . HIS A 1 223 ? 6.851 0.785 -23.255 1.00 94.56 223 HIS A C 1
ATOM 1780 O O . HIS A 1 223 ? 5.852 1.497 -23.289 1.00 94.56 223 HIS A O 1
ATOM 1786 N N . CYS A 1 224 ? 7.769 0.886 -22.289 1.00 94.25 224 CYS A N 1
ATOM 1787 C CA . CYS A 1 224 ? 7.619 1.786 -21.141 1.00 94.25 224 CYS A CA 1
ATOM 1788 C C . CYS A 1 224 ? 8.875 2.602 -20.811 1.00 94.25 224 CYS A C 1
ATOM 1790 O O . CYS A 1 224 ? 8.934 3.208 -19.743 1.00 94.25 224 CYS A O 1
ATOM 1792 N N . ASP A 1 225 ? 9.891 2.572 -21.680 1.00 94.62 225 ASP A N 1
ATOM 1793 C CA . ASP A 1 225 ? 11.155 3.314 -21.559 1.00 94.62 225 ASP A CA 1
ATOM 1794 C C . ASP A 1 225 ? 12.003 3.006 -20.311 1.00 94.62 225 ASP A C 1
ATOM 1796 O O . ASP A 1 225 ? 13.058 3.604 -20.101 1.00 94.62 225 ASP A O 1
ATOM 1800 N N . SER A 1 226 ? 11.588 2.039 -19.491 1.00 95.62 226 SER A N 1
ATOM 1801 C CA . SER A 1 226 ? 12.338 1.601 -18.318 1.00 95.62 226 SER A CA 1
ATOM 1802 C C . SER A 1 226 ? 13.595 0.821 -18.705 1.00 95.62 226 SER A C 1
ATOM 1804 O O . SER A 1 226 ? 13.557 -0.030 -19.599 1.00 95.62 226 SER A O 1
ATOM 1806 N N . TYR A 1 227 ? 14.688 1.038 -17.969 1.00 96.31 227 TYR A N 1
ATOM 1807 C CA . TYR A 1 227 ? 15.876 0.177 -18.017 1.00 96.31 227 TYR A CA 1
ATOM 1808 C C . TYR A 1 227 ? 15.903 -0.863 -16.883 1.00 96.31 227 TYR A C 1
ATOM 1810 O O . TYR A 1 227 ? 16.892 -1.575 -16.723 1.00 96.31 227 TYR A O 1
ATOM 1818 N N . ASN A 1 228 ? 14.829 -1.005 -16.096 1.00 96.44 228 ASN A N 1
ATOM 1819 C CA . ASN A 1 228 ? 14.672 -2.105 -15.140 1.00 96.44 228 ASN A CA 1
ATOM 1820 C C . ASN A 1 228 ? 14.323 -3.403 -15.889 1.00 96.44 228 ASN A C 1
ATOM 1822 O O . ASN A 1 228 ? 13.202 -3.915 -15.831 1.00 96.44 228 ASN A O 1
ATOM 1826 N N . THR A 1 229 ? 15.281 -3.902 -16.661 1.00 96.50 229 THR A N 1
ATOM 1827 C CA . 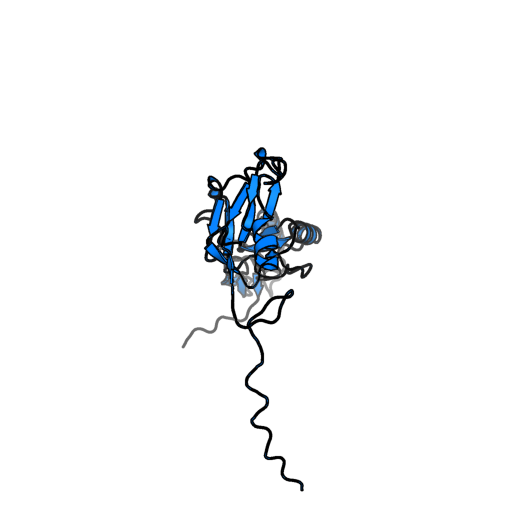THR A 1 229 ? 15.123 -5.022 -17.586 1.00 96.50 229 THR A CA 1
ATOM 1828 C C . THR A 1 229 ? 16.164 -6.100 -17.296 1.00 96.50 229 THR A C 1
ATOM 1830 O O . THR A 1 229 ? 17.208 -5.855 -16.688 1.00 96.50 229 THR A O 1
ATOM 1833 N N . ARG A 1 230 ? 15.880 -7.330 -17.724 1.00 95.69 230 ARG A N 1
ATOM 1834 C CA . ARG A 1 230 ? 16.846 -8.435 -17.705 1.00 95.69 230 ARG A CA 1
ATOM 1835 C C . ARG A 1 230 ? 16.866 -9.135 -19.051 1.00 95.69 230 ARG A C 1
ATOM 1837 O O . ARG A 1 230 ? 15.815 -9.317 -19.660 1.00 95.69 230 ARG A O 1
ATOM 1844 N N . VAL A 1 231 ? 18.048 -9.554 -19.489 1.00 96.38 231 VAL A N 1
ATOM 1845 C CA . VAL A 1 231 ? 18.197 -10.369 -20.699 1.00 96.38 231 VAL A CA 1
ATOM 1846 C C . VAL A 1 231 ? 17.639 -11.766 -20.436 1.00 96.38 231 VAL A C 1
ATOM 1848 O O . VAL A 1 231 ? 17.897 -12.360 -19.389 1.00 96.38 231 VAL A O 1
ATOM 1851 N N . VAL A 1 232 ? 16.863 -12.282 -21.382 1.00 96.25 232 VAL A N 1
ATOM 1852 C CA . VAL A 1 232 ? 16.227 -13.601 -21.331 1.00 96.25 232 VAL A CA 1
ATOM 1853 C C . VAL A 1 232 ? 16.491 -14.370 -22.625 1.00 96.25 232 VAL A C 1
ATOM 1855 O O . VAL A 1 232 ? 16.969 -13.814 -23.614 1.00 96.25 232 VAL A O 1
ATOM 1858 N N . ALA A 1 233 ? 16.203 -15.672 -22.615 1.00 93.38 233 ALA A N 1
ATOM 1859 C CA . ALA A 1 233 ? 16.203 -16.470 -23.835 1.00 93.38 233 ALA A CA 1
ATOM 1860 C C . ALA A 1 233 ? 15.054 -16.034 -24.772 1.00 93.38 233 ALA A C 1
ATOM 1862 O O . ALA A 1 233 ? 14.056 -15.489 -24.290 1.00 93.38 233 ALA A O 1
ATOM 1863 N N . PRO A 1 234 ? 15.160 -16.294 -26.088 1.00 89.69 234 PRO A N 1
ATOM 1864 C CA . PRO A 1 234 ? 14.065 -16.050 -27.020 1.00 89.69 234 PRO A CA 1
ATOM 1865 C C . PRO A 1 234 ? 12.769 -16.744 -26.566 1.00 89.69 234 PRO A C 1
ATOM 1867 O O . PRO A 1 234 ? 12.832 -17.889 -26.101 1.00 89.69 234 PRO A O 1
ATOM 1870 N N . PRO A 1 235 ? 11.600 -16.092 -26.694 1.00 85.12 235 PRO A N 1
ATOM 1871 C CA . PRO A 1 235 ? 10.330 -16.698 -26.334 1.00 85.12 235 PRO A CA 1
ATOM 1872 C C . PRO A 1 235 ? 10.067 -17.925 -27.208 1.00 85.12 235 PRO A C 1
ATOM 1874 O O . PRO A 1 235 ? 10.241 -17.904 -28.428 1.00 85.12 235 PRO A O 1
ATOM 1877 N N . VAL A 1 236 ? 9.631 -19.010 -26.573 1.00 81.19 236 VAL A N 1
ATOM 1878 C CA . VAL A 1 236 ? 9.212 -20.219 -27.279 1.00 81.19 236 VAL A CA 1
ATOM 1879 C C . VAL A 1 236 ? 7.819 -19.948 -27.839 1.00 81.19 236 VAL A C 1
ATOM 1881 O O . VAL A 1 236 ? 6.857 -19.858 -27.078 1.00 81.19 236 VAL A O 1
ATOM 1884 N N . LEU A 1 237 ? 7.707 -19.773 -29.156 1.00 72.56 237 LEU A N 1
ATOM 1885 C CA . LEU A 1 237 ? 6.402 -19.646 -29.805 1.00 72.56 237 LEU A CA 1
ATOM 1886 C C . LEU A 1 237 ? 5.612 -20.951 -29.587 1.00 72.56 237 LEU A C 1
ATOM 1888 O O . LEU A 1 237 ? 6.174 -22.029 -29.820 1.00 72.56 237 LEU A O 1
ATOM 1892 N N . PRO A 1 238 ? 4.348 -20.892 -29.126 1.00 65.69 238 PRO A N 1
ATOM 1893 C CA . PRO A 1 238 ? 3.516 -22.084 -29.048 1.00 65.69 238 PRO A CA 1
ATOM 1894 C C . PRO A 1 238 ? 3.355 -22.671 -30.457 1.00 65.69 238 PRO A C 1
ATOM 1896 O O . PRO A 1 238 ? 3.078 -21.939 -31.408 1.00 65.69 238 PRO A O 1
ATOM 1899 N N . ARG A 1 239 ? 3.620 -23.976 -30.574 1.00 45.00 239 ARG A N 1
ATOM 1900 C CA . ARG A 1 239 ? 3.416 -24.757 -31.801 1.00 45.00 239 ARG A CA 1
ATOM 1901 C C . ARG A 1 239 ? 1.937 -24.938 -32.102 1.00 45.00 239 ARG A C 1
ATOM 1903 O O . ARG A 1 239 ? 1.169 -25.075 -31.124 1.00 45.00 239 ARG A O 1
#

Solvent-accessible surface area (backbone atoms only — not comparable to full-atom values): 14926 Å² total; per-residue (Å²): 141,80,87,88,81,87,76,95,78,82,70,94,69,86,73,91,52,54,52,98,90,48,89,39,90,60,68,41,67,41,88,92,77,68,46,80,26,66,37,73,66,58,39,48,66,60,66,70,65,58,48,50,39,90,87,77,67,50,71,70,24,80,39,62,39,84,87,73,73,43,64,41,68,69,61,88,48,29,67,35,76,38,81,89,75,66,47,76,47,69,65,35,66,90,47,41,43,74,38,81,63,26,65,44,77,42,51,53,88,45,60,97,67,58,60,83,36,71,44,37,42,79,48,52,19,93,81,80,62,48,52,46,71,84,44,90,64,62,68,40,72,38,72,80,23,53,46,34,40,44,67,58,54,53,51,36,51,74,69,76,45,54,50,36,94,88,69,52,23,57,49,68,90,50,68,71,59,43,51,52,52,50,55,51,49,72,72,49,82,67,56,79,93,40,59,82,37,70,42,29,31,38,27,42,70,82,68,50,74,48,78,40,67,56,47,95,85,56,50,64,34,94,86,76,62,43,56,61,47,44,83,47,76,78,81,80,76,87,128

Foldseek 3Di:
DDDPDDDPPPPPDPDPAADPVDDDPAWDQDPVPRDTGRDPVRVCVLVCLDQAGPPPRDGQAPDADSQVSDHHPDCVQVWDADPLLSDIDGDHPVQWDADPQCSDIDGPVCVVPAQRHGVQQQAAAPQPRHRRSPDPADKDQFNNRHIHGPVRVVVCVVVVNQADPVQGAGRDDCVVVLVVLVVVQVVDDDDPVQQADWFWKQASHVRDIDIDRDTPSATADPPPRDRSIDTDDPDDDDD

Nearest PDB structures (foldseek):
  7ynx-assembly2_B  TM=6.978E-01  e=2.069E-16  Homo sapiens
  2dkt-assembly1_A  TM=5.255E-01  e=2.904E-10  Mus musculus
  2k2d-assembly1_A  TM=7.874E-01  e=5.499E-03  Homo sapiens
  4r7e-assembly1_A-2  TM=7.652E-01  e=7.422E-02  Saccharomyces cerevisiae
  8guj-assembly1_L  TM=7.226E-01  e=1.157E-01  Homo sapiens

pLDDT: mean 87.55, std 13.09, range [31.0, 97.62]

Radius of gyration: 29.61 Å; Cα contacts (8 Å, |Δi|>4): 344; chains: 1; bounding box: 62×76×75 Å

Secondary structure (DSSP, 8-state):
-------TTS-TT------SS---S-PEEPTTT--EESSHHHHHHHHS--SB-TTT--BS-SEEETTTTEEES-GGG--EEETTTTEEE-S-GGGEEEETTTTEEEEGGGTTTS---TTTTSSB-TTT--BTTT--SPEEE-TTS-EEEHHHHHHHHHTT--B-TTT--B-S--HHHHHHHHHHHHHSPPPGGGTT-EEEEEETTT--EEEEE--SS----TTT----EEEEPPP----

Sequence (239 aa):
MESSGDNARLGFGKMGYGCNHYRRRCKIRAPCCNEIFPCRLCHNESTAVAQVCSNCGVNMGQYFCGVCKFYDDDIEKRQYHCNECGICRIGGKENFFHCQKCGSCYSIDLRDKHVCVENSMRHNCSICYEYLFDSLKVTTVLKCGHTMHSQCFHEMLKHDKYSCPICSKTVADMSRAWRKLDEETEATVMPENYRFKKVWILCNDCNDTTEVFFHVIGQKCSHCDSYNTRVVAPPVLPR

Organism: Phoenix dactylifera (NCBI:txid42345)

Mean predicted aligned error: 11.51 Å